Protein AF-A0A660T7J9-F1 (afdb_monomer)

Nearest PDB structures (foldseek):
  2oqb-assembly1_B  TM=7.072E-01  e=2.850E-03  Rattus norvegicus
  5c79-assembly2_B  TM=5.792E-01  e=8.030E-04  Mus musculus
  5c6r-assembly1_A  TM=5.505E-01  e=1.602E-03  Mus musculus
  1egx-assembly1_A  TM=5.795E-01  e=8.511E-03  Homo sapiens
  4h6y-assembly1_A  TM=5.553E-01  e=7.590E-02  Homo sapiens

Mean predicted aligned error: 4.48 Å

Secondary structure (DSSP, 8-state):
--SSTTGGGT--B-TTT--BT-EEEETTEEEETTT--EEEE-TTS-EE-SSS--S-SSHHHHHHHHHHHHHHHHHT---SS--SEEEEEEEEEEEETTSPPEEEEEEEEEEEEETTEEEEEEEETT--EEEEEEGGG-EEEEEETTTEEEEEETTEEEEEEESSTT--HHHHHHHHHHHHHHHHHHTT-

Foldseek 3Di:
DQVCALLCLQQAADPVPRDGNQWHGDRQWIAGNPPGRIWGQDPVQFTDDPPDDCPGGHSVVSSVVNLVSLLVLLVPDDQPVDFSDKDAQKWKWKDADPDDTDTQAHTMWTWHDDPHWIWIFDAHNVRHTRDIDGLLQWAPWDDDPSFKTWIDHPRMIMIMGHPDSRDHSVSVSSNSVSVNVVVVVVVVD

Sequence (189 aa):
KKSAEYLEQVLYVCPSCKTIGTMFSKGNAFSCRKCGYELEYNSLRKFISTKNDVVYNNIRDWNKWQQTYLSEYMENSKDDGKEILHDKNLNFYTGYKSKRLKYLTGGSLSLILNGTEYYLQIKDTKDNEIKSFNIINISGLNIQNKERLEFYHDGVLYTMKGKLKKFSAYKWLNALEYLVKDKKAKFQL

Solvent-accessible surface area (backbone atoms only — not comparable to full-atom values): 10371 Å² total; per-residue (Å²): 133,60,70,19,57,53,45,22,28,73,46,34,55,32,88,87,77,64,46,70,73,37,34,42,46,57,50,34,34,41,30,26,80,82,80,64,52,52,32,36,34,46,96,86,64,30,43,44,53,95,85,42,86,68,89,51,46,36,69,67,62,42,45,53,49,45,51,56,51,46,53,55,51,58,72,70,57,65,64,74,87,52,69,79,42,76,49,69,56,31,42,34,29,36,28,54,76,94,48,76,72,38,83,69,49,44,17,33,43,34,33,36,46,58,84,92,45,49,34,44,34,35,26,34,79,84,67,47,82,76,47,75,38,57,48,80,62,51,40,80,70,47,71,50,93,75,38,27,32,34,33,28,46,94,74,30,40,40,37,35,30,42,78,49,92,58,41,35,29,50,59,54,50,55,53,50,50,50,54,41,51,55,51,56,57,63,77,76,112

Structure (mmCIF, N/CA/C/O backbone):
data_AF-A0A660T7J9-F1
#
_entry.id   AF-A0A660T7J9-F1
#
loop_
_atom_site.group_PDB
_atom_site.id
_atom_site.type_symbol
_atom_site.label_atom_id
_atom_site.label_alt_id
_atom_site.label_comp_id
_atom_site.label_asym_id
_atom_site.label_entity_id
_atom_site.label_seq_id
_atom_site.pdbx_PDB_ins_code
_atom_site.Cartn_x
_atom_site.Cartn_y
_atom_site.Cartn_z
_atom_site.occupancy
_atom_site.B_iso_or_equiv
_atom_site.auth_seq_id
_atom_site.auth_comp_id
_atom_site.auth_asym_id
_atom_site.auth_atom_id
_atom_site.pdbx_PDB_model_num
ATOM 1 N N . LYS A 1 1 ? -1.595 5.751 -25.422 1.00 57.03 1 LYS A N 1
ATOM 2 C CA . LYS A 1 1 ? -2.163 5.108 -24.205 1.00 57.03 1 LYS A CA 1
ATOM 3 C C . LYS A 1 1 ? -1.045 5.050 -23.167 1.00 57.03 1 LYS A C 1
ATOM 5 O O . LYS A 1 1 ? 0.017 4.584 -23.538 1.00 57.03 1 LYS A O 1
ATOM 10 N N . LYS A 1 2 ? -1.230 5.583 -21.950 1.00 73.12 2 LYS A N 1
ATOM 11 C CA . LYS A 1 2 ? -0.210 5.539 -20.882 1.00 73.12 2 LYS A CA 1
ATOM 12 C C . LYS A 1 2 ? -0.380 4.234 -20.107 1.00 73.12 2 LYS A C 1
ATOM 14 O O . LYS A 1 2 ? -1.269 4.140 -19.269 1.00 73.12 2 LYS A O 1
ATOM 19 N N . SER A 1 3 ? 0.350 3.197 -20.499 1.00 80.88 3 SER A N 1
ATOM 20 C CA . SER A 1 3 ? 0.100 1.817 -20.058 1.00 80.88 3 SER A CA 1
ATOM 21 C C . SER A 1 3 ? 0.528 1.560 -18.614 1.00 80.88 3 SER A C 1
ATOM 23 O O . SER A 1 3 ? -0.040 0.668 -17.989 1.00 80.88 3 SER A O 1
ATOM 25 N N . ALA A 1 4 ? 1.495 2.321 -18.089 1.00 85.62 4 ALA A N 1
ATOM 26 C CA . ALA A 1 4 ? 2.026 2.121 -16.741 1.00 85.62 4 ALA A CA 1
ATOM 27 C C . ALA A 1 4 ? 1.268 2.885 -15.649 1.00 85.62 4 ALA A C 1
ATOM 29 O O . ALA A 1 4 ? 1.473 2.606 -14.470 1.00 85.62 4 ALA A O 1
ATOM 30 N N . GLU A 1 5 ? 0.439 3.872 -16.005 1.00 89.69 5 GLU A N 1
ATOM 31 C CA . GLU A 1 5 ? -0.226 4.724 -15.013 1.00 89.69 5 GLU A CA 1
ATOM 32 C C . GLU A 1 5 ? -1.028 3.890 -14.010 1.00 89.69 5 GLU A C 1
ATOM 34 O O . GLU A 1 5 ? -1.811 3.014 -14.382 1.00 89.69 5 GLU A O 1
ATOM 39 N N . TYR A 1 6 ? -0.831 4.213 -12.732 1.00 92.25 6 TYR A N 1
ATOM 40 C CA . TYR A 1 6 ? -1.455 3.569 -11.576 1.00 92.25 6 TYR A CA 1
ATOM 41 C C . TYR A 1 6 ? -0.997 2.136 -11.284 1.00 92.25 6 TYR A C 1
ATOM 43 O O . TYR A 1 6 ? -1.582 1.495 -10.410 1.00 92.25 6 TYR A O 1
ATOM 51 N N . LEU A 1 7 ? 0.060 1.631 -11.933 1.00 94.56 7 LEU A N 1
ATOM 52 C CA . LEU A 1 7 ? 0.617 0.319 -11.590 1.00 94.56 7 LEU A CA 1
ATOM 53 C C . LEU A 1 7 ? 1.033 0.221 -10.122 1.00 94.56 7 LEU A C 1
ATOM 55 O O . LEU A 1 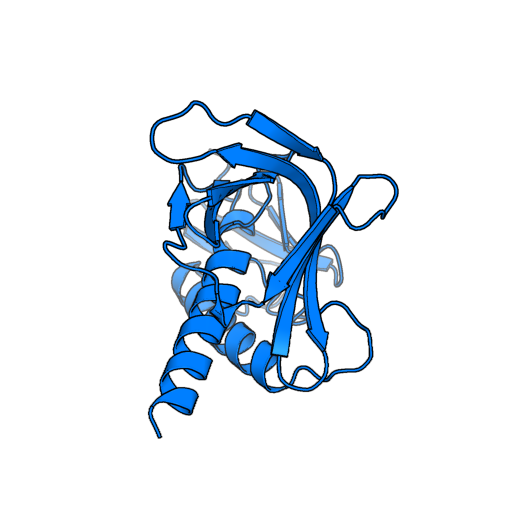7 ? 0.897 -0.852 -9.550 1.00 94.56 7 LEU A O 1
ATOM 59 N N . GLU A 1 8 ? 1.436 1.321 -9.483 1.00 95.06 8 GLU A N 1
ATOM 60 C CA . GLU A 1 8 ? 1.752 1.363 -8.052 1.00 95.06 8 GLU A CA 1
ATOM 61 C C . GLU A 1 8 ? 0.557 1.048 -7.139 1.00 95.06 8 GLU A C 1
ATOM 63 O O . GLU A 1 8 ? 0.757 0.659 -5.992 1.00 95.06 8 GLU A O 1
ATOM 68 N N . GLN A 1 9 ? -0.686 1.154 -7.632 1.00 94.12 9 GLN A N 1
ATOM 69 C CA . GLN A 1 9 ? -1.857 0.697 -6.878 1.00 94.12 9 GLN A CA 1
ATOM 70 C C . GLN A 1 9 ? -1.840 -0.823 -6.687 1.00 94.12 9 GLN A C 1
ATOM 72 O O . GLN A 1 9 ? -2.355 -1.305 -5.680 1.00 94.12 9 GLN A O 1
ATOM 77 N N . VAL A 1 10 ? -1.236 -1.563 -7.623 1.00 95.06 10 VAL A N 1
ATOM 78 C CA . VAL A 1 10 ? -1.166 -3.030 -7.621 1.00 95.06 10 VAL A CA 1
ATOM 79 C C . VAL A 1 10 ? 0.225 -3.520 -7.230 1.00 95.06 10 VAL A C 1
ATOM 81 O O . VAL A 1 10 ? 0.331 -4.417 -6.408 1.00 95.06 10 VAL A O 1
ATOM 84 N N . LEU A 1 11 ? 1.283 -2.941 -7.794 1.00 97.62 11 LEU A N 1
ATOM 85 C CA . LEU A 1 11 ? 2.680 -3.321 -7.604 1.00 97.62 11 LEU A CA 1
ATOM 86 C C . LEU A 1 11 ? 3.371 -2.313 -6.686 1.00 97.62 11 LEU A C 1
ATOM 88 O O . LEU A 1 11 ? 3.772 -1.232 -7.110 1.00 97.62 11 LEU A O 1
ATOM 92 N N . TYR A 1 12 ? 3.497 -2.654 -5.412 1.00 97.25 12 TYR A N 1
ATOM 93 C CA . TYR A 1 12 ? 3.932 -1.718 -4.376 1.00 97.25 12 TYR A CA 1
ATOM 94 C C . TYR A 1 12 ? 5.310 -2.050 -3.800 1.00 97.25 12 TYR A C 1
ATOM 96 O O . TYR A 1 12 ? 5.842 -1.241 -3.046 1.00 97.25 12 TYR A O 1
ATOM 104 N N . VAL A 1 13 ? 5.917 -3.188 -4.148 1.00 98.38 13 VAL A N 1
ATOM 105 C CA . VAL A 1 13 ? 7.271 -3.555 -3.696 1.00 98.38 13 VAL A CA 1
ATOM 106 C C . VAL A 1 13 ? 8.262 -3.466 -4.851 1.00 98.38 13 VAL A C 1
ATOM 108 O O . VAL A 1 13 ? 8.021 -4.023 -5.922 1.00 98.38 13 VAL A O 1
ATOM 111 N N . CYS A 1 14 ? 9.397 -2.797 -4.634 1.00 98.31 14 CYS A N 1
ATOM 112 C CA . CYS A 1 14 ? 10.497 -2.799 -5.597 1.00 98.31 14 CYS A CA 1
ATOM 113 C C . CYS A 1 14 ? 11.216 -4.164 -5.608 1.00 98.31 14 CYS A C 1
ATOM 115 O O . CYS A 1 14 ? 11.713 -4.571 -4.564 1.00 98.31 14 CYS A O 1
ATOM 117 N N . PRO A 1 15 ? 11.363 -4.854 -6.750 1.00 98.12 15 PRO A N 1
ATOM 118 C CA . PRO A 1 15 ? 12.002 -6.165 -6.818 1.00 98.12 15 PRO A CA 1
ATOM 119 C C . PRO A 1 15 ? 13.528 -6.087 -6.735 1.00 98.12 15 PRO A C 1
ATOM 121 O O . PRO A 1 15 ? 14.167 -7.051 -6.334 1.00 98.12 15 PRO A O 1
ATOM 124 N N . SER A 1 16 ? 14.112 -4.931 -7.064 1.00 97.69 16 SER A N 1
ATOM 125 C CA . SER A 1 16 ? 15.557 -4.701 -6.973 1.00 97.69 16 SER A CA 1
ATOM 126 C C . SER A 1 16 ? 16.005 -4.443 -5.528 1.00 97.69 16 SER A C 1
ATOM 128 O O . SER A 1 16 ? 16.911 -5.108 -5.038 1.00 97.69 16 SER A O 1
ATOM 130 N N . CYS A 1 17 ? 15.352 -3.520 -4.809 1.00 97.81 17 CYS A N 1
ATOM 131 C CA . CYS A 1 17 ? 15.776 -3.123 -3.456 1.00 97.81 17 CYS A CA 1
ATOM 132 C C . CYS A 1 17 ? 14.843 -3.580 -2.327 1.00 97.81 17 CYS A C 1
ATOM 134 O O . CYS A 1 17 ? 15.066 -3.224 -1.172 1.00 97.81 17 CYS A O 1
ATOM 136 N N . LYS A 1 18 ? 13.766 -4.304 -2.653 1.00 97.88 18 LYS A N 1
ATOM 137 C CA . LYS A 1 18 ? 12.753 -4.835 -1.723 1.00 97.88 18 LYS A CA 1
ATOM 138 C C . LYS A 1 18 ? 11.999 -3.792 -0.883 1.00 97.88 18 LYS A C 1
ATOM 140 O O . LYS A 1 18 ? 11.168 -4.142 -0.056 1.00 97.88 18 LYS A O 1
ATOM 145 N N . THR A 1 19 ? 12.220 -2.496 -1.110 1.00 97.56 19 THR A N 1
ATOM 146 C CA . THR A 1 19 ? 11.509 -1.442 -0.374 1.00 97.56 19 THR A CA 1
ATOM 147 C C . THR A 1 19 ? 10.038 -1.381 -0.790 1.00 97.56 19 THR A C 1
ATOM 149 O O . THR A 1 19 ? 9.713 -1.355 -1.981 1.00 97.56 19 THR A O 1
ATOM 152 N N . ILE A 1 20 ? 9.158 -1.332 0.207 1.00 97.69 20 ILE A N 1
ATOM 153 C CA . ILE A 1 20 ? 7.703 -1.267 0.059 1.00 97.69 20 ILE A CA 1
ATOM 154 C C . ILE A 1 20 ? 7.260 0.200 -0.093 1.00 97.69 20 ILE A C 1
ATOM 156 O O . ILE A 1 20 ? 7.775 1.093 0.573 1.00 97.69 20 ILE A O 1
ATOM 160 N N . GLY A 1 21 ? 6.291 0.468 -0.968 1.00 96.00 21 GLY A N 1
ATOM 161 C CA . GLY A 1 21 ? 5.658 1.781 -1.153 1.00 96.00 21 GLY A CA 1
ATOM 162 C C . GLY A 1 21 ? 6.461 2.792 -1.985 1.00 96.00 21 GLY A C 1
ATOM 163 O O . GLY A 1 21 ? 6.080 3.959 -2.098 1.00 96.00 21 GLY A O 1
ATOM 164 N N . THR A 1 22 ? 7.574 2.382 -2.593 1.00 96.56 22 THR A N 1
ATOM 165 C CA . THR A 1 22 ? 8.480 3.294 -3.319 1.00 96.56 22 THR A CA 1
ATOM 166 C C . THR A 1 22 ? 8.271 3.307 -4.827 1.00 96.56 22 THR A C 1
ATOM 168 O O . THR A 1 22 ? 8.781 4.212 -5.496 1.00 96.56 22 THR A O 1
ATOM 171 N N . MET A 1 23 ? 7.516 2.340 -5.351 1.00 97.19 23 MET A N 1
ATOM 172 C CA . MET A 1 23 ? 7.193 2.245 -6.769 1.00 97.19 23 MET A CA 1
ATOM 173 C C . MET A 1 23 ? 6.260 3.375 -7.212 1.00 97.19 23 MET A C 1
ATOM 175 O O . MET A 1 23 ? 5.398 3.836 -6.458 1.00 97.19 23 MET A O 1
ATOM 179 N N . PHE A 1 24 ? 6.443 3.847 -8.441 1.00 96.31 24 PHE A N 1
ATOM 180 C CA . PHE A 1 24 ? 5.615 4.887 -9.040 1.00 96.31 24 PHE A CA 1
ATOM 181 C C . PHE A 1 24 ? 5.637 4.818 -10.558 1.00 96.31 24 PHE A C 1
ATOM 183 O O . PHE A 1 24 ? 6.647 4.462 -11.160 1.00 96.31 24 PHE A O 1
ATOM 190 N N . SER A 1 25 ? 4.531 5.214 -11.177 1.00 95.38 25 SER A N 1
ATOM 191 C CA . SER A 1 25 ? 4.419 5.295 -12.631 1.00 95.38 25 SER A CA 1
ATOM 192 C C . SER A 1 25 ? 4.444 6.734 -13.145 1.00 95.38 25 SER A C 1
ATOM 194 O O . SER A 1 25 ? 4.037 7.670 -12.450 1.00 95.38 25 SER A O 1
ATOM 196 N N . LYS A 1 26 ? 4.899 6.932 -14.383 1.00 94.12 26 LYS A N 1
ATOM 197 C CA . LYS A 1 26 ? 4.699 8.177 -15.140 1.00 94.12 26 LYS A CA 1
ATOM 198 C C . LYS A 1 26 ? 4.706 7.860 -16.633 1.00 94.12 26 LYS A C 1
ATOM 200 O O . LYS A 1 26 ? 5.740 7.511 -17.195 1.00 94.12 26 LYS A O 1
ATOM 205 N N . GLY A 1 27 ? 3.557 7.991 -17.296 1.00 93.31 27 GLY A N 1
ATOM 206 C CA . GLY A 1 27 ? 3.424 7.596 -18.701 1.00 93.31 27 GLY A CA 1
ATOM 207 C C . GLY A 1 27 ? 3.559 6.081 -18.879 1.00 93.31 27 GLY A C 1
ATOM 208 O O . GLY A 1 27 ? 2.669 5.337 -18.470 1.00 93.31 27 GLY A O 1
ATOM 209 N N . ASN A 1 28 ? 4.657 5.642 -19.498 1.00 94.56 28 ASN A N 1
ATOM 210 C CA . ASN A 1 28 ? 5.003 4.222 -19.643 1.00 94.56 28 ASN A CA 1
ATOM 211 C C . ASN A 1 28 ? 6.116 3.785 -18.679 1.00 94.56 28 ASN A C 1
ATOM 213 O O . ASN A 1 28 ? 6.379 2.592 -18.574 1.00 94.56 28 ASN A O 1
ATOM 217 N N . ALA A 1 29 ? 6.754 4.722 -17.973 1.00 95.62 29 ALA A N 1
ATOM 218 C CA . ALA A 1 29 ? 7.793 4.402 -17.007 1.00 95.62 29 ALA A CA 1
ATOM 219 C C . ALA A 1 29 ? 7.176 3.886 -15.703 1.00 95.62 29 ALA A C 1
ATOM 221 O O . ALA A 1 29 ? 6.153 4.408 -15.240 1.00 95.62 29 ALA A O 1
ATOM 222 N N . PHE A 1 30 ? 7.826 2.893 -15.105 1.00 97.31 30 PHE A N 1
ATOM 223 C CA . PHE A 1 30 ? 7.531 2.372 -13.781 1.00 97.31 30 PHE A CA 1
ATOM 224 C C . PHE A 1 30 ? 8.833 2.209 -12.999 1.00 97.31 30 PHE A C 1
ATOM 226 O O . PHE A 1 30 ? 9.697 1.412 -13.372 1.00 97.31 30 PHE A O 1
ATOM 233 N N . SER A 1 31 ? 8.980 2.991 -11.932 1.00 97.31 31 SER A N 1
ATOM 234 C CA . SER A 1 31 ? 10.279 3.219 -11.303 1.00 97.31 31 SER A CA 1
ATOM 235 C C . SER A 1 31 ? 10.206 3.208 -9.779 1.00 97.31 31 SER A C 1
ATOM 237 O O . SER A 1 31 ? 9.145 3.402 -9.189 1.00 97.31 31 SER A O 1
ATOM 239 N N . CYS A 1 32 ? 11.346 3.003 -9.122 1.00 97.94 32 CYS A N 1
ATOM 240 C CA . CYS A 1 32 ? 11.499 3.039 -7.672 1.00 97.94 32 CYS A CA 1
ATOM 241 C C . CYS A 1 32 ? 12.146 4.356 -7.226 1.00 97.94 32 CYS A C 1
ATOM 243 O O . CYS A 1 32 ? 13.281 4.652 -7.597 1.00 97.94 32 CYS A O 1
ATOM 245 N N . ARG A 1 33 ? 11.479 5.113 -6.342 1.00 96.88 33 ARG A N 1
ATOM 246 C CA . ARG A 1 33 ? 12.031 6.358 -5.762 1.00 96.88 33 ARG A CA 1
ATOM 247 C C . ARG A 1 33 ? 13.251 6.146 -4.859 1.00 96.88 33 ARG A C 1
ATOM 249 O O . ARG A 1 33 ? 13.931 7.112 -4.544 1.00 96.88 33 ARG A O 1
ATOM 256 N N . LYS A 1 34 ? 13.493 4.916 -4.391 1.00 97.75 34 LYS A N 1
ATOM 257 C CA . LYS A 1 34 ? 14.536 4.618 -3.397 1.00 97.75 34 LYS A CA 1
ATOM 258 C C . LYS A 1 34 ? 15.870 4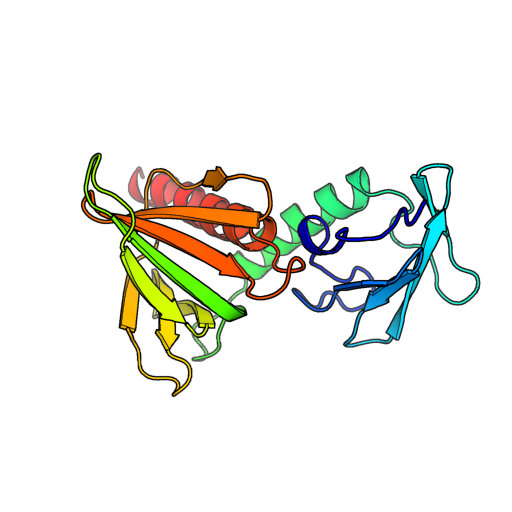.217 -4.018 1.00 97.75 34 LYS A C 1
ATOM 260 O O . LYS A 1 34 ? 16.898 4.676 -3.539 1.00 97.75 34 LYS A O 1
ATOM 265 N N . CYS A 1 35 ? 15.853 3.355 -5.033 1.00 97.19 35 CYS A N 1
ATOM 266 C CA . CYS A 1 35 ? 17.072 2.794 -5.629 1.00 97.19 35 CYS A CA 1
ATOM 267 C C . CYS A 1 35 ? 17.259 3.146 -7.109 1.00 97.19 35 CYS A C 1
ATOM 269 O O . CYS A 1 35 ? 18.245 2.728 -7.700 1.00 97.19 35 CYS A O 1
ATOM 271 N N . GLY A 1 36 ? 16.313 3.861 -7.728 1.00 96.25 36 GLY A N 1
ATOM 272 C CA . GLY A 1 36 ? 16.405 4.240 -9.140 1.00 96.25 36 GLY A CA 1
ATOM 273 C C . GLY A 1 36 ? 16.076 3.125 -10.139 1.00 96.25 36 GLY A C 1
ATOM 274 O O . GLY A 1 36 ? 16.178 3.364 -11.337 1.00 96.25 36 GLY A O 1
ATOM 275 N N . TYR A 1 37 ? 15.642 1.941 -9.680 1.00 97.69 37 TYR A N 1
ATOM 276 C CA . TYR A 1 37 ? 15.158 0.874 -10.566 1.00 97.69 37 TYR A CA 1
ATOM 277 C C . TYR A 1 37 ? 14.081 1.421 -11.506 1.00 97.69 37 TYR A C 1
ATOM 279 O O . TYR A 1 37 ? 13.127 2.038 -11.035 1.00 97.69 37 TYR A O 1
ATOM 287 N N . GLU A 1 38 ? 14.240 1.222 -12.811 1.00 97.00 38 GLU A N 1
ATOM 288 C CA . GLU A 1 38 ? 13.412 1.833 -13.852 1.00 97.00 38 GLU A CA 1
ATOM 289 C C . GLU A 1 38 ? 13.147 0.834 -14.982 1.00 97.00 38 GLU A C 1
ATOM 291 O O . GLU A 1 38 ? 14.071 0.244 -15.559 1.00 97.00 38 GLU A O 1
ATOM 296 N N . LEU A 1 39 ? 11.862 0.685 -15.297 1.00 97.19 39 LEU A N 1
ATOM 297 C CA . LEU A 1 39 ? 11.328 -0.157 -16.358 1.00 97.19 39 LEU A CA 1
ATOM 298 C C . LEU A 1 39 ? 10.369 0.659 -17.231 1.00 97.19 39 LEU A C 1
ATOM 300 O O . LEU A 1 39 ? 9.720 1.592 -16.758 1.00 97.19 39 LEU A O 1
ATOM 304 N N . GLU A 1 40 ? 10.210 0.252 -18.484 1.00 96.69 40 GLU A N 1
ATOM 305 C CA . GLU A 1 40 ? 9.107 0.672 -19.342 1.00 96.69 40 GLU A CA 1
ATOM 306 C C . GLU A 1 40 ? 8.065 -0.450 -19.427 1.00 96.69 40 GLU A C 1
ATOM 308 O O . GLU A 1 40 ? 8.405 -1.620 -19.604 1.00 96.69 40 GLU A O 1
ATOM 313 N N . TYR A 1 41 ? 6.783 -0.104 -19.317 1.00 96.38 41 TYR A N 1
ATOM 314 C CA . TYR A 1 41 ? 5.678 -1.029 -19.535 1.00 96.38 41 TYR A CA 1
ATOM 315 C C . TYR A 1 41 ? 5.106 -0.854 -20.943 1.00 96.38 41 TYR A C 1
ATOM 317 O O . TYR A 1 41 ? 4.351 0.082 -21.214 1.00 96.38 41 TYR A O 1
ATOM 325 N N . ASN A 1 42 ? 5.475 -1.752 -21.851 1.00 92.69 42 ASN A N 1
ATOM 326 C CA . ASN A 1 42 ? 5.189 -1.605 -23.275 1.00 92.69 42 ASN A CA 1
ATOM 327 C C . ASN A 1 42 ? 3.742 -1.993 -23.658 1.00 92.69 42 ASN A C 1
ATOM 329 O O . ASN A 1 42 ? 2.942 -2.477 -22.851 1.00 92.69 42 ASN A O 1
ATOM 333 N N . SER A 1 43 ? 3.393 -1.801 -24.934 1.00 91.00 43 SER A N 1
ATOM 334 C CA . SER A 1 43 ? 2.068 -2.128 -25.488 1.00 91.00 43 SER A CA 1
ATOM 335 C C . SER A 1 43 ? 1.717 -3.621 -25.423 1.00 91.00 43 SER A C 1
ATOM 337 O O . SER A 1 43 ? 0.536 -3.962 -25.331 1.00 91.00 43 SER A O 1
ATOM 339 N N . LEU A 1 44 ? 2.725 -4.500 -25.395 1.00 92.44 44 LEU A N 1
ATOM 340 C CA . LEU A 1 44 ? 2.586 -5.952 -25.245 1.00 92.44 44 LEU A CA 1
ATOM 341 C C . LEU A 1 44 ? 2.377 -6.388 -23.786 1.00 92.44 44 LEU A C 1
ATOM 343 O O . LEU A 1 44 ? 2.396 -7.582 -23.490 1.00 92.44 44 LEU A O 1
ATOM 347 N N . ARG A 1 45 ? 2.151 -5.437 -22.867 1.00 91.94 45 ARG A N 1
ATOM 348 C CA . ARG A 1 45 ? 1.939 -5.685 -21.433 1.00 91.94 45 ARG A CA 1
ATOM 349 C C . ARG A 1 45 ? 3.138 -6.350 -20.755 1.00 91.94 45 ARG A C 1
ATOM 351 O O . ARG A 1 45 ? 2.960 -7.126 -19.809 1.00 91.94 45 ARG A O 1
ATOM 358 N N . LYS A 1 46 ? 4.347 -6.027 -21.218 1.00 95.81 46 LYS A N 1
ATOM 359 C CA . LYS A 1 46 ? 5.608 -6.500 -20.649 1.00 95.81 46 LYS A CA 1
ATOM 360 C C . LYS A 1 46 ? 6.422 -5.349 -20.076 1.00 95.81 46 LYS A C 1
ATOM 362 O O . LYS A 1 46 ? 6.422 -4.249 -20.625 1.00 95.81 46 LYS A O 1
ATOM 367 N N . PHE A 1 47 ? 7.121 -5.629 -18.982 1.00 97.19 47 PHE A N 1
ATOM 368 C CA . PHE A 1 47 ? 8.190 -4.768 -18.505 1.00 97.19 47 PHE A CA 1
ATOM 369 C C . PHE A 1 47 ? 9.456 -5.039 -19.308 1.00 97.19 47 PHE A C 1
ATOM 371 O O . PHE A 1 47 ? 9.854 -6.192 -19.474 1.00 97.19 47 PHE A O 1
ATOM 378 N N . ILE A 1 48 ? 10.065 -3.968 -19.795 1.00 96.38 48 ILE A N 1
ATOM 379 C CA . ILE A 1 48 ? 11.332 -3.972 -20.518 1.00 96.38 48 ILE A CA 1
ATOM 380 C C . ILE A 1 48 ? 12.240 -2.900 -19.921 1.00 96.38 48 ILE A C 1
ATOM 382 O O . ILE A 1 48 ? 11.765 -1.940 -19.316 1.00 96.38 48 ILE A O 1
ATOM 386 N N . SER A 1 49 ? 13.548 -3.050 -20.076 1.00 95.25 49 SER A N 1
ATOM 387 C CA . SER A 1 49 ? 14.505 -2.015 -19.699 1.00 95.25 49 SER A CA 1
ATOM 388 C C . SER A 1 49 ? 15.795 -2.196 -20.477 1.00 95.25 49 SER A C 1
ATOM 390 O O . SER A 1 49 ? 16.180 -3.317 -20.796 1.00 95.25 49 SER A O 1
ATOM 392 N N . THR A 1 50 ? 16.446 -1.079 -20.784 1.00 89.88 50 THR A N 1
ATOM 393 C CA . THR A 1 50 ? 17.808 -1.035 -21.335 1.00 89.88 50 THR A CA 1
ATOM 394 C C . THR A 1 50 ? 18.841 -0.645 -20.278 1.00 89.88 50 THR A C 1
ATOM 396 O O . THR A 1 50 ? 20.033 -0.662 -20.560 1.00 89.88 50 THR A O 1
ATOM 399 N N . LYS A 1 51 ? 18.391 -0.270 -19.070 1.00 90.38 51 LYS A N 1
ATOM 400 C CA . LYS A 1 51 ? 19.242 0.225 -17.975 1.00 90.38 51 LYS A CA 1
ATOM 401 C C . LYS A 1 51 ? 19.351 -0.743 -16.801 1.00 90.38 51 LYS A C 1
ATOM 403 O O . LYS A 1 51 ? 20.300 -0.650 -16.035 1.00 90.38 51 LYS A O 1
ATOM 408 N N . ASN A 1 52 ? 18.353 -1.603 -16.614 1.00 92.44 52 ASN A N 1
ATOM 409 C CA . ASN A 1 52 ? 18.253 -2.503 -15.472 1.00 92.44 52 ASN A CA 1
ATOM 410 C C . ASN A 1 52 ? 17.884 -3.912 -15.934 1.00 92.44 52 ASN A C 1
ATOM 412 O O . ASN A 1 52 ? 17.117 -4.067 -16.885 1.00 92.44 52 ASN A O 1
ATOM 416 N N . ASP A 1 53 ? 18.312 -4.921 -15.180 1.00 94.44 53 ASP A N 1
ATOM 417 C CA . ASP A 1 53 ? 17.797 -6.275 -15.353 1.00 94.44 53 ASP A CA 1
ATOM 418 C C . ASP A 1 53 ? 16.306 -6.339 -14.992 1.00 94.44 53 ASP A C 1
ATOM 420 O O . ASP A 1 53 ? 15.838 -5.833 -13.961 1.00 94.44 53 ASP A O 1
ATOM 424 N N . VAL A 1 54 ? 15.524 -6.973 -15.862 1.00 96.81 54 VAL A N 1
ATOM 425 C CA . VAL A 1 54 ? 14.084 -7.137 -15.660 1.00 96.81 54 VAL A CA 1
ATOM 426 C C . VAL A 1 54 ? 13.847 -8.336 -14.742 1.00 96.81 54 VAL A C 1
ATOM 428 O O . VAL A 1 54 ? 13.811 -9.472 -15.203 1.00 96.81 54 VAL A O 1
ATOM 431 N N . VAL A 1 55 ? 13.645 -8.084 -13.442 1.00 97.38 55 VAL A N 1
ATOM 432 C CA . VAL A 1 55 ? 13.400 -9.148 -12.447 1.00 97.38 55 VAL A CA 1
ATOM 433 C C . VAL A 1 55 ? 12.074 -9.865 -12.726 1.00 97.38 55 VAL A C 1
ATOM 435 O O . VAL A 1 55 ? 12.002 -11.089 -12.700 1.00 97.38 55 VAL A O 1
ATOM 438 N N . TYR A 1 56 ? 11.027 -9.098 -13.048 1.00 97.62 56 TYR A N 1
ATOM 439 C CA . TYR A 1 56 ? 9.723 -9.618 -13.460 1.00 97.62 56 TYR A CA 1
ATOM 440 C C . TYR A 1 56 ? 9.255 -8.901 -14.718 1.00 97.62 56 TYR A C 1
ATOM 442 O O . TYR A 1 56 ? 9.084 -7.684 -14.724 1.00 97.62 56 TYR A O 1
ATOM 450 N N . ASN A 1 57 ? 8.989 -9.656 -15.784 1.00 95.62 57 ASN A N 1
ATOM 451 C CA . ASN A 1 57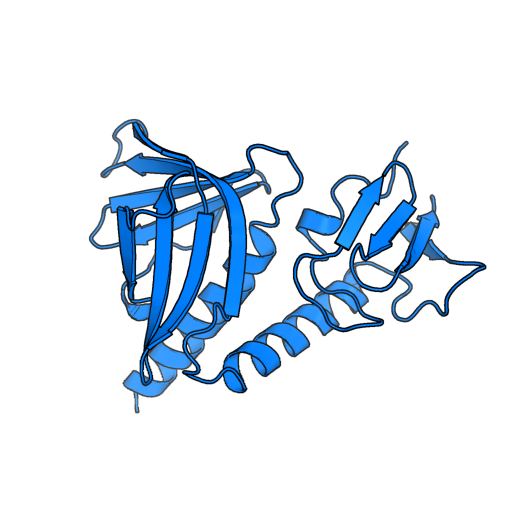 ? 8.585 -9.068 -17.062 1.00 95.62 57 ASN A CA 1
ATOM 452 C C . ASN A 1 57 ? 7.074 -8.816 -17.185 1.00 95.62 57 ASN A C 1
ATOM 454 O O . ASN A 1 57 ? 6.622 -8.336 -18.220 1.00 95.62 57 ASN A O 1
ATOM 458 N N . ASN A 1 58 ? 6.267 -9.152 -16.176 1.00 96.38 58 ASN A N 1
ATOM 459 C CA . ASN A 1 58 ? 4.822 -8.947 -16.203 1.00 96.38 58 ASN A CA 1
ATOM 460 C C . ASN A 1 58 ? 4.241 -8.722 -14.797 1.00 96.38 58 ASN A C 1
ATOM 462 O O . ASN A 1 58 ? 4.846 -9.074 -13.788 1.00 96.38 58 ASN A O 1
ATOM 466 N N . ILE A 1 59 ? 3.037 -8.141 -14.749 1.00 97.12 59 ILE A N 1
ATOM 467 C CA . ILE A 1 59 ? 2.349 -7.769 -13.502 1.00 97.12 59 ILE A CA 1
ATOM 468 C C . ILE A 1 59 ? 2.004 -8.996 -12.650 1.00 97.12 59 ILE A C 1
ATOM 470 O O . ILE A 1 59 ? 2.058 -8.910 -11.429 1.00 97.12 59 ILE A O 1
ATOM 474 N N . ARG A 1 60 ? 1.632 -10.128 -13.267 1.00 97.12 60 ARG A N 1
ATOM 475 C CA . ARG A 1 60 ? 1.174 -11.324 -12.542 1.00 97.12 60 ARG A CA 1
ATOM 476 C C . ARG A 1 60 ? 2.287 -11.884 -11.666 1.00 97.12 60 ARG A C 1
ATOM 478 O O . ARG A 1 60 ? 2.059 -12.089 -10.478 1.00 97.12 60 ARG A O 1
ATOM 485 N N . ASP A 1 61 ? 3.461 -12.104 -12.245 1.00 98.25 61 ASP A N 1
ATOM 486 C CA . ASP A 1 61 ? 4.574 -12.743 -11.539 1.00 98.25 61 ASP A CA 1
ATOM 487 C C . ASP A 1 61 ? 5.138 -11.823 -10.458 1.00 98.25 61 ASP A C 1
ATOM 489 O O . ASP A 1 61 ? 5.348 -12.260 -9.327 1.00 98.25 61 ASP A O 1
ATOM 493 N N . TRP A 1 62 ? 5.258 -10.526 -10.762 1.00 98.50 62 TRP A N 1
ATOM 494 C CA . TRP A 1 62 ? 5.635 -9.523 -9.768 1.00 98.50 62 TRP A CA 1
ATOM 495 C C . TRP A 1 62 ? 4.621 -9.478 -8.620 1.00 98.50 62 TRP A C 1
ATOM 497 O O . TRP A 1 62 ? 5.005 -9.523 -7.452 1.00 98.50 62 TRP A O 1
ATOM 507 N N . ASN A 1 63 ? 3.318 -9.455 -8.927 1.00 98.44 63 ASN A N 1
ATOM 508 C CA . ASN A 1 63 ? 2.282 -9.428 -7.900 1.00 98.44 63 ASN A CA 1
ATOM 509 C C . ASN A 1 63 ? 2.280 -10.698 -7.032 1.00 98.44 63 ASN A C 1
ATOM 511 O O . ASN A 1 63 ? 2.028 -10.631 -5.830 1.00 98.44 63 ASN A O 1
ATOM 515 N N . LYS A 1 64 ? 2.544 -11.864 -7.629 1.00 98.25 64 LYS A N 1
ATOM 516 C CA . LYS A 1 64 ? 2.655 -13.122 -6.887 1.00 98.25 64 LYS A CA 1
ATOM 517 C C . LYS A 1 64 ? 3.839 -13.070 -5.922 1.00 98.25 64 LYS A C 1
ATOM 519 O O . LYS A 1 64 ? 3.662 -13.329 -4.738 1.00 98.25 64 LYS A O 1
ATOM 524 N N . TRP A 1 65 ? 5.013 -12.675 -6.411 1.00 98.50 65 TRP A N 1
ATOM 525 C CA . TRP A 1 65 ? 6.213 -12.560 -5.584 1.00 98.50 65 TRP A CA 1
ATOM 526 C C . TRP A 1 65 ? 6.045 -11.560 -4.437 1.00 98.50 65 TRP A C 1
ATOM 528 O O . TRP A 1 65 ? 6.355 -11.886 -3.295 1.00 98.50 65 TRP A O 1
ATOM 538 N N . GLN A 1 66 ? 5.528 -10.358 -4.709 1.00 98.38 66 GLN A N 1
ATOM 539 C CA . GLN A 1 66 ? 5.438 -9.327 -3.674 1.00 98.38 66 GLN A CA 1
ATOM 540 C C . GLN A 1 66 ? 4.467 -9.705 -2.545 1.00 98.38 66 GLN A C 1
ATOM 542 O O . GLN A 1 66 ? 4.610 -9.187 -1.445 1.00 98.38 66 GLN A O 1
ATOM 547 N N . GLN A 1 67 ? 3.466 -10.558 -2.810 1.00 97.69 67 GLN A N 1
ATOM 548 C CA . GLN A 1 67 ? 2.550 -11.049 -1.779 1.00 97.69 67 GLN A CA 1
ATOM 549 C C . GLN A 1 67 ? 3.274 -11.995 -0.821 1.00 97.69 67 GLN A C 1
ATOM 551 O O . GLN A 1 67 ? 3.182 -11.796 0.385 1.00 97.69 67 GLN A O 1
ATOM 556 N N . THR A 1 68 ? 4.050 -12.945 -1.351 1.00 97.12 68 THR A N 1
ATOM 557 C CA . THR A 1 68 ? 4.913 -13.823 -0.543 1.00 97.12 68 THR A CA 1
ATOM 558 C C . THR A 1 68 ? 5.960 -13.019 0.228 1.00 97.12 68 THR A C 1
ATOM 560 O O . THR A 1 68 ? 6.115 -13.189 1.432 1.00 97.12 68 THR A O 1
ATOM 563 N N . TYR A 1 69 ? 6.621 -12.069 -0.438 1.00 98.38 69 TYR A N 1
ATOM 564 C CA . TYR A 1 69 ? 7.578 -11.187 0.225 1.00 98.38 69 TYR A CA 1
ATOM 565 C C . TYR A 1 69 ? 6.923 -10.357 1.340 1.00 98.38 69 TYR A C 1
ATOM 567 O O . TYR A 1 69 ? 7.519 -10.162 2.394 1.00 98.38 69 TYR A O 1
ATOM 575 N N . LEU A 1 70 ? 5.696 -9.865 1.128 1.00 97.50 70 LEU A N 1
ATOM 576 C CA . LEU A 1 70 ? 4.982 -9.078 2.130 1.00 97.50 70 LEU A CA 1
ATOM 577 C C . LEU A 1 70 ? 4.655 -9.914 3.370 1.00 97.50 70 LEU A C 1
ATOM 579 O O . LEU A 1 70 ? 4.860 -9.413 4.469 1.00 97.50 70 LEU A O 1
ATOM 583 N N . SER A 1 71 ? 4.180 -11.156 3.222 1.00 94.62 71 SER A N 1
ATOM 584 C CA . SER A 1 71 ? 3.918 -12.029 4.376 1.00 94.62 71 SER A CA 1
ATOM 585 C C . SER A 1 71 ? 5.195 -12.327 5.159 1.00 94.62 71 SER A C 1
ATOM 587 O O . SER A 1 71 ? 5.221 -12.121 6.368 1.00 94.62 71 SER A O 1
ATOM 589 N N . GLU A 1 72 ? 6.284 -12.686 4.473 1.00 95.56 72 GLU A N 1
ATOM 590 C CA . GLU A 1 72 ? 7.589 -12.911 5.113 1.00 95.56 72 GLU A CA 1
ATOM 591 C C . GLU A 1 72 ? 8.089 -11.646 5.829 1.00 95.56 72 GLU A C 1
ATOM 593 O O . GLU A 1 72 ? 8.634 -11.710 6.930 1.00 95.56 72 GLU A O 1
ATOM 598 N N . TYR A 1 73 ? 7.891 -10.471 5.227 1.00 95.56 73 TYR A N 1
ATOM 599 C CA . TYR A 1 73 ? 8.246 -9.194 5.841 1.00 95.56 73 TYR A CA 1
ATOM 600 C C . TYR A 1 73 ? 7.442 -8.926 7.125 1.00 95.56 73 TYR A C 1
ATOM 602 O O . TYR A 1 73 ? 8.011 -8.464 8.115 1.00 95.56 73 TYR A O 1
ATOM 610 N N . MET A 1 74 ? 6.144 -9.251 7.139 1.00 93.25 74 MET A N 1
ATOM 611 C CA . MET A 1 74 ? 5.303 -9.125 8.337 1.00 93.25 74 MET A CA 1
ATOM 612 C C . MET A 1 74 ? 5.734 -10.084 9.452 1.00 93.25 74 MET A C 1
ATOM 614 O O . MET A 1 74 ? 5.807 -9.664 10.604 1.00 93.25 74 MET A O 1
ATOM 618 N N . GLU A 1 75 ? 6.050 -11.340 9.119 1.00 91.00 75 GLU A N 1
ATOM 619 C CA . GLU A 1 75 ? 6.507 -12.362 10.079 1.00 91.00 75 GLU A CA 1
ATOM 620 C C . GLU A 1 75 ? 7.829 -11.985 10.748 1.00 91.00 75 GLU A C 1
ATOM 622 O O . GLU A 1 75 ? 8.018 -12.210 11.940 1.00 91.00 75 GLU A O 1
ATOM 627 N N . ASN A 1 76 ? 8.738 -11.383 9.980 1.00 91.88 76 ASN A N 1
ATOM 628 C CA . ASN A 1 76 ? 10.056 -10.977 10.460 1.00 91.88 76 ASN A CA 1
ATOM 629 C C . ASN A 1 76 ? 10.075 -9.574 11.090 1.00 91.88 76 ASN A C 1
ATOM 631 O O . ASN A 1 76 ? 11.138 -9.106 11.513 1.00 91.88 76 ASN A O 1
ATOM 635 N N . SER A 1 77 ? 8.930 -8.886 11.137 1.00 90.88 77 SER A N 1
ATOM 636 C CA . SER A 1 77 ? 8.818 -7.577 11.779 1.00 90.88 7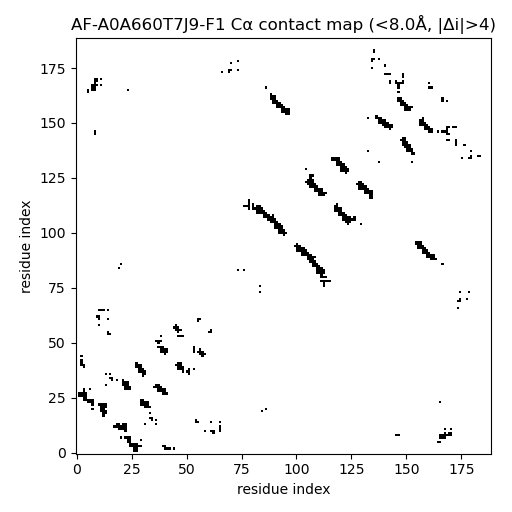7 SER A CA 1
ATOM 637 C C . SER A 1 77 ? 9.003 -7.708 13.290 1.00 90.88 77 SER A C 1
ATOM 639 O O . SER A 1 77 ? 8.484 -8.629 13.917 1.00 90.88 77 SER A O 1
ATOM 641 N N . LYS A 1 78 ? 9.753 -6.776 13.880 1.00 90.06 78 LYS A N 1
ATOM 642 C CA . LYS A 1 78 ? 10.051 -6.748 15.316 1.00 90.06 78 LYS A CA 1
ATOM 643 C C . LYS A 1 78 ? 9.401 -5.530 15.948 1.00 90.06 78 LYS A C 1
ATOM 645 O O . LYS A 1 78 ? 9.246 -4.508 15.286 1.00 90.06 78 LYS A O 1
ATOM 650 N N . ASP A 1 79 ? 9.064 -5.642 17.226 1.00 90.56 79 ASP A N 1
ATOM 651 C CA . ASP A 1 79 ? 8.700 -4.487 18.038 1.00 90.56 79 ASP A CA 1
ATOM 652 C C . ASP A 1 79 ? 9.972 -3.693 18.373 1.00 90.56 79 ASP A C 1
ATOM 654 O O . ASP A 1 79 ? 10.622 -3.901 19.396 1.00 90.56 79 ASP A O 1
ATOM 658 N N . ASP A 1 80 ? 10.403 -2.861 17.427 1.00 89.00 80 ASP A N 1
ATOM 659 C CA . ASP A 1 80 ? 11.533 -1.942 17.578 1.00 89.00 80 ASP A CA 1
ATOM 660 C C . ASP A 1 80 ? 11.081 -0.472 17.566 1.00 89.00 80 ASP A C 1
ATOM 662 O O . ASP A 1 80 ? 11.876 0.436 17.305 1.00 89.00 80 ASP A O 1
ATOM 666 N N . GLY A 1 81 ? 9.789 -0.242 17.830 1.00 81.50 81 GLY A N 1
ATOM 667 C CA . GLY A 1 81 ? 9.153 1.073 17.802 1.00 81.50 81 GLY A CA 1
ATOM 668 C C . GLY A 1 81 ? 8.990 1.678 16.403 1.00 81.50 81 GLY A C 1
ATOM 669 O O . GLY A 1 81 ? 8.597 2.841 16.295 1.00 81.50 81 GLY A O 1
ATOM 670 N N . LYS A 1 82 ? 9.292 0.940 15.323 1.00 88.81 82 LYS A N 1
ATOM 671 C CA . LYS A 1 82 ? 9.134 1.432 13.948 1.00 88.81 82 LYS A CA 1
ATOM 672 C C . LYS A 1 82 ? 7.800 1.031 13.333 1.00 88.81 82 LYS A C 1
ATOM 674 O O . LYS A 1 82 ? 7.212 -0.007 13.623 1.00 88.81 82 LYS A O 1
ATOM 679 N N . GLU A 1 83 ? 7.359 1.863 12.399 1.0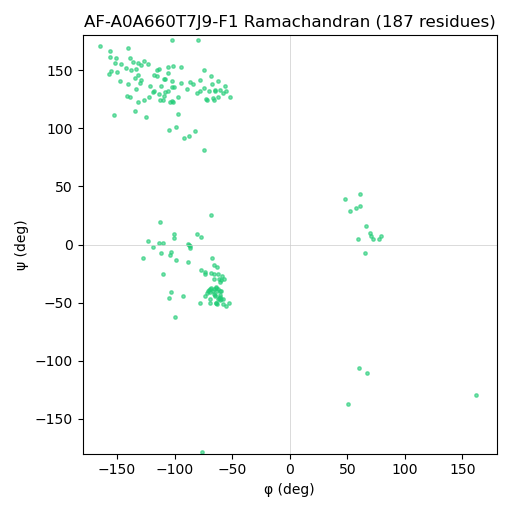0 94.44 83 GLU A N 1
ATOM 680 C CA . GLU A 1 83 ? 6.226 1.560 11.533 1.00 94.44 83 GLU A CA 1
ATOM 681 C C . GLU A 1 83 ? 6.623 0.480 10.519 1.00 94.44 83 GLU A C 1
ATOM 683 O O . GLU A 1 83 ? 7.576 0.642 9.755 1.00 94.44 83 GLU A O 1
ATOM 688 N N . ILE A 1 84 ? 5.862 -0.610 10.488 1.00 96.25 84 ILE A N 1
ATOM 689 C CA . ILE A 1 84 ? 6.037 -1.718 9.542 1.00 96.25 84 ILE A CA 1
ATOM 690 C C . ILE A 1 84 ? 5.559 -1.291 8.155 1.00 96.25 84 ILE A C 1
ATOM 692 O O . ILE A 1 84 ? 6.212 -1.530 7.141 1.00 96.25 84 ILE A O 1
ATOM 696 N N . LEU A 1 85 ? 4.402 -0.629 8.107 1.00 97.06 85 LEU A N 1
ATOM 697 C CA . LEU A 1 85 ? 3.872 0.016 6.912 1.00 97.06 85 LEU A CA 1
ATOM 698 C C . LEU A 1 85 ? 3.439 1.427 7.252 1.00 97.06 85 LEU A C 1
ATOM 700 O O . LEU A 1 85 ? 2.893 1.674 8.323 1.00 97.06 85 LEU A O 1
ATOM 704 N N . HIS A 1 86 ? 3.614 2.323 6.290 1.00 96.69 86 HIS A N 1
ATOM 705 C CA . HIS A 1 86 ? 3.216 3.710 6.428 1.00 96.69 86 HIS A CA 1
ATOM 706 C C . HIS A 1 86 ? 2.769 4.289 5.083 1.00 96.69 86 HIS A C 1
ATOM 708 O O . HIS A 1 86 ? 3.375 4.008 4.045 1.00 96.69 86 HIS A O 1
ATOM 714 N N . ASP A 1 87 ? 1.715 5.104 5.097 1.00 96.50 87 ASP A N 1
ATOM 715 C CA . ASP A 1 87 ? 1.342 6.002 4.001 1.00 96.50 87 ASP A CA 1
ATOM 716 C C . ASP A 1 87 ? 0.845 7.341 4.551 1.00 96.50 87 ASP A C 1
ATOM 718 O O . ASP A 1 87 ? 0.045 7.387 5.484 1.00 96.50 87 ASP A O 1
ATOM 722 N N . LYS A 1 88 ? 1.261 8.437 3.909 1.00 95.75 88 LYS A N 1
ATOM 723 C CA . LYS A 1 88 ? 0.784 9.804 4.181 1.00 95.75 88 LYS A CA 1
ATOM 724 C C . LYS A 1 88 ? -0.217 10.263 3.125 1.00 95.75 88 LYS A C 1
ATOM 726 O O . LYS A 1 88 ? -0.409 9.622 2.093 1.00 95.75 88 LYS A O 1
ATOM 731 N N . ASN A 1 89 ? -0.773 11.455 3.338 1.00 96.06 89 ASN A N 1
ATOM 732 C CA . ASN A 1 89 ? -1.670 12.131 2.400 1.00 96.06 89 ASN A CA 1
ATOM 733 C C . ASN A 1 89 ? -2.943 11.328 2.123 1.00 96.06 89 ASN A C 1
ATOM 735 O O . ASN A 1 89 ? -3.392 11.230 0.980 1.00 96.06 89 ASN A O 1
ATOM 739 N N . LEU A 1 90 ? -3.530 10.778 3.180 1.00 97.06 90 LEU A N 1
ATOM 740 C CA . LEU A 1 90 ? -4.794 10.059 3.133 1.00 97.06 90 LEU A CA 1
ATOM 741 C C . LEU A 1 90 ? -5.933 10.949 3.636 1.00 97.06 90 LEU A C 1
ATOM 743 O O . LEU A 1 90 ? -5.711 11.865 4.428 1.00 97.06 90 LEU A O 1
ATOM 747 N N . ASN A 1 91 ? -7.145 10.671 3.162 1.00 97.56 91 ASN A N 1
ATOM 748 C CA . ASN A 1 91 ? -8.388 11.188 3.727 1.00 97.56 91 ASN A CA 1
ATOM 749 C C . ASN A 1 91 ? -9.178 10.021 4.310 1.00 97.56 91 ASN A C 1
ATOM 751 O O . ASN A 1 91 ? -9.427 9.043 3.602 1.00 97.56 91 ASN A O 1
ATOM 755 N N . PHE A 1 92 ? -9.609 10.171 5.557 1.00 97.81 92 PHE A N 1
ATOM 756 C CA . PHE A 1 92 ? -10.352 9.182 6.320 1.00 97.81 92 PHE A CA 1
ATOM 757 C C . PHE A 1 92 ? -11.795 9.630 6.512 1.00 97.81 92 PHE A C 1
ATOM 759 O O . PHE A 1 92 ? -12.081 10.807 6.748 1.00 97.81 92 PHE A O 1
ATOM 766 N N . TYR A 1 93 ? -12.708 8.673 6.445 1.00 97.12 93 TYR A N 1
ATOM 767 C CA . TYR A 1 93 ? -14.123 8.870 6.710 1.00 97.12 93 TYR A CA 1
ATOM 768 C C . TYR A 1 93 ? -14.636 7.719 7.571 1.00 97.12 93 TYR A C 1
ATOM 770 O O . TYR A 1 93 ? -14.069 6.627 7.575 1.00 97.12 93 TYR A O 1
ATOM 778 N N . THR A 1 94 ? -15.725 7.963 8.287 1.00 96.31 94 THR A N 1
ATOM 779 C CA . THR A 1 94 ? -16.374 6.966 9.133 1.00 96.31 94 THR A CA 1
ATOM 780 C C . THR A 1 94 ? -17.893 7.027 9.006 1.00 96.31 94 THR A C 1
ATOM 782 O O . THR A 1 94 ? -18.461 8.083 8.719 1.00 96.31 94 THR A O 1
ATOM 785 N N . GLY A 1 95 ? -18.567 5.897 9.191 1.00 92.00 95 GLY A N 1
ATOM 786 C CA . GLY A 1 95 ? -20.023 5.795 9.151 1.00 92.00 95 GLY A CA 1
ATOM 787 C C . GLY A 1 95 ? -20.530 4.651 10.020 1.00 92.00 95 GLY A C 1
ATOM 788 O O . GLY A 1 95 ? -19.807 3.703 10.297 1.00 92.00 95 GLY A O 1
ATOM 789 N N . TYR A 1 96 ? -21.785 4.737 10.454 1.00 85.25 96 TYR A N 1
ATOM 790 C CA . TYR A 1 96 ? -22.432 3.688 11.242 1.00 85.25 96 TYR A CA 1
ATOM 791 C C . TYR A 1 96 ? -23.697 3.214 10.532 1.00 85.25 96 TYR A C 1
ATOM 793 O O . TYR A 1 96 ? -24.568 4.036 10.216 1.00 85.25 96 TYR A O 1
ATOM 801 N N . LYS A 1 97 ? -23.810 1.897 10.311 1.00 76.12 97 LYS A N 1
ATOM 802 C CA . LYS A 1 97 ? -24.901 1.274 9.540 1.00 76.12 97 LYS A CA 1
ATOM 803 C C . LYS A 1 97 ? -25.079 1.970 8.177 1.00 76.12 97 LYS A C 1
ATOM 805 O O . LYS A 1 97 ? -24.106 2.321 7.521 1.00 76.12 97 LYS A O 1
ATOM 810 N N . SER A 1 98 ? -26.318 2.217 7.767 1.00 72.88 98 SER A N 1
ATOM 811 C CA . SER A 1 98 ? -26.697 2.811 6.480 1.00 72.88 98 SER A CA 1
ATOM 812 C C . SER A 1 98 ? -26.497 4.335 6.398 1.00 72.88 98 SER A C 1
ATOM 814 O O . SER A 1 98 ? -26.945 4.960 5.438 1.00 72.88 98 SER A O 1
ATOM 816 N N . LYS A 1 99 ? -25.894 4.976 7.411 1.00 80.56 99 LYS A N 1
ATOM 817 C CA . LYS A 1 99 ? -25.725 6.438 7.432 1.00 80.56 99 LYS A CA 1
ATOM 818 C C . LYS A 1 99 ? -24.620 6.882 6.473 1.00 80.56 99 LYS A C 1
ATOM 820 O O . LYS A 1 99 ? -23.624 6.190 6.277 1.00 80.56 99 LYS A O 1
ATOM 825 N N . ARG A 1 100 ? -24.762 8.098 5.935 1.00 85.19 100 ARG A N 1
ATOM 826 C CA . ARG A 1 100 ? -23.738 8.734 5.094 1.00 85.19 100 ARG A CA 1
A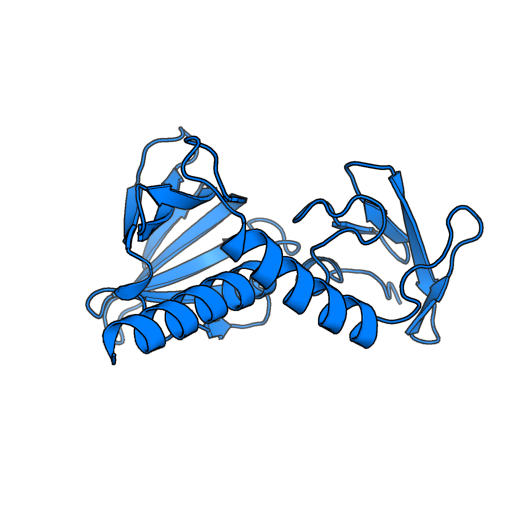TOM 827 C C . ARG A 1 100 ? -22.403 8.823 5.840 1.00 85.19 100 ARG A C 1
ATOM 829 O O . ARG A 1 100 ? -22.360 9.234 7.000 1.00 85.19 100 ARG A O 1
ATOM 836 N N . LEU A 1 101 ? -21.325 8.502 5.128 1.00 91.62 101 LEU A N 1
ATOM 837 C CA . LEU A 1 101 ? -19.955 8.661 5.605 1.00 91.62 101 LEU A CA 1
ATOM 838 C C . LEU A 1 101 ? -19.669 10.121 5.980 1.00 91.62 101 LEU A C 1
ATOM 840 O O . LEU A 1 101 ? -19.914 11.040 5.193 1.00 91.62 101 LEU A O 1
ATOM 844 N N . LYS A 1 102 ? -19.110 10.319 7.172 1.00 95.25 102 LYS A N 1
ATOM 845 C CA . LYS A 1 102 ? -18.622 11.601 7.679 1.00 95.25 102 LYS A CA 1
ATOM 846 C C . LYS A 1 102 ? -17.109 11.649 7.559 1.00 95.25 102 LYS A C 1
ATOM 848 O O . LYS A 1 102 ? -16.437 10.654 7.807 1.00 95.25 102 LYS A O 1
ATOM 853 N N . TYR A 1 103 ? -16.575 12.803 7.180 1.00 97.00 103 TYR A N 1
ATOM 854 C CA . TYR A 1 103 ? -15.133 13.026 7.216 1.00 97.00 103 TYR A CA 1
ATOM 855 C C . TYR A 1 103 ? -14.620 12.888 8.653 1.00 97.00 103 TYR A C 1
ATOM 857 O O . TYR A 1 103 ? -15.229 13.432 9.571 1.00 97.00 103 TYR A O 1
ATOM 865 N N . LEU A 1 104 ? -13.533 12.137 8.825 1.00 97.12 104 LEU A N 1
ATOM 866 C CA . LEU A 1 104 ? -12.876 11.928 10.112 1.00 97.12 104 LEU A CA 1
ATOM 867 C C . LEU A 1 104 ? -11.658 12.844 10.228 1.00 97.12 104 LEU A C 1
ATOM 869 O O . LEU A 1 104 ? -11.607 13.701 11.101 1.00 97.12 104 LEU A O 1
ATOM 873 N N . THR A 1 105 ? -10.677 12.656 9.346 1.00 98.25 105 THR A N 1
ATOM 874 C CA . THR A 1 105 ? -9.430 13.425 9.339 1.00 98.25 105 THR A CA 1
ATOM 875 C C . THR A 1 105 ? -8.688 13.234 8.017 1.00 98.25 105 THR A C 1
ATOM 877 O O . THR A 1 105 ? -9.033 12.371 7.206 1.00 98.25 105 THR A O 1
ATOM 880 N N . GLY A 1 106 ? -7.642 14.022 7.808 1.00 98.25 106 GLY A N 1
ATOM 881 C CA . GLY A 1 106 ? -6.626 13.777 6.800 1.00 98.25 106 GLY A CA 1
ATOM 882 C C . GLY A 1 106 ? -5.289 13.582 7.500 1.00 98.25 106 GLY A C 1
ATOM 883 O O . GLY A 1 106 ? -5.037 14.228 8.512 1.00 98.25 106 GLY A O 1
ATOM 884 N N . GLY A 1 107 ? -4.427 12.725 6.963 1.00 97.75 107 GLY A N 1
ATOM 885 C CA . GLY A 1 107 ? -3.146 12.433 7.606 1.00 97.75 107 GLY A CA 1
ATOM 886 C C . GLY A 1 107 ? -2.509 11.149 7.101 1.00 97.75 107 GLY A C 1
ATOM 887 O O . GLY A 1 107 ? -2.377 10.981 5.881 1.00 97.75 107 GLY A O 1
ATOM 888 N N . SER A 1 108 ? -2.105 10.277 8.021 1.00 97.81 108 SER A N 1
ATOM 889 C CA . SER A 1 108 ? -1.381 9.038 7.732 1.00 97.81 108 SER A CA 1
ATOM 890 C C . SER A 1 108 ? -2.028 7.802 8.342 1.00 97.81 108 SER A C 1
ATOM 892 O O . SER A 1 108 ? -2.807 7.880 9.291 1.00 97.81 108 SER A O 1
ATOM 894 N N . LEU A 1 109 ? -1.690 6.661 7.747 1.00 97.88 109 LEU A N 1
ATOM 895 C CA . LEU A 1 109 ? -2.004 5.329 8.239 1.00 97.88 109 LEU A CA 1
ATOM 896 C C . LEU A 1 109 ? -0.696 4.592 8.499 1.00 97.88 109 LEU A C 1
ATOM 898 O O . LEU A 1 109 ? 0.162 4.552 7.610 1.00 97.88 109 LEU A O 1
ATOM 902 N N . SER A 1 110 ? -0.586 3.990 9.676 1.00 97.81 110 SER A N 1
ATOM 903 C CA . SER A 1 110 ? 0.594 3.243 10.096 1.00 97.81 110 SER A CA 1
ATOM 904 C C . SER A 1 110 ? 0.196 1.876 10.636 1.00 97.81 110 SER A C 1
ATOM 906 O O . SER A 1 110 ? -0.794 1.752 11.353 1.00 97.81 110 SER A O 1
ATOM 908 N N . LEU A 1 111 ? 0.966 0.850 10.282 1.00 97.62 111 LEU A N 1
ATOM 909 C CA . LEU A 1 111 ? 0.918 -0.459 10.923 1.00 97.62 111 LEU A CA 1
ATOM 910 C C . LEU A 1 111 ? 2.100 -0.548 11.879 1.00 97.62 111 LEU A C 1
ATOM 912 O O . LEU A 1 111 ? 3.242 -0.416 11.439 1.00 97.62 111 LEU A O 1
ATOM 916 N N . ILE A 1 112 ? 1.829 -0.789 13.153 1.00 96.19 112 ILE A N 1
ATOM 917 C CA . ILE A 1 112 ? 2.852 -0.974 14.183 1.00 96.19 112 ILE A CA 1
ATOM 918 C C . ILE A 1 112 ? 2.661 -2.330 14.862 1.00 96.19 112 ILE A C 1
ATOM 920 O O . ILE A 1 112 ? 1.556 -2.875 14.867 1.00 96.19 112 ILE A O 1
ATOM 924 N N . LEU A 1 113 ? 3.734 -2.864 15.433 1.00 95.19 113 LEU A N 1
ATOM 925 C CA . LEU A 1 113 ? 3.714 -4.028 16.312 1.00 95.19 113 LEU A CA 1
ATOM 926 C C . LEU A 1 113 ? 4.023 -3.534 17.725 1.00 95.19 113 LEU A C 1
ATOM 928 O O . LEU A 1 113 ? 4.999 -2.819 17.902 1.00 95.19 113 LEU A O 1
ATOM 932 N N . ASN A 1 114 ? 3.176 -3.879 18.692 1.00 93.69 114 ASN A N 1
ATOM 933 C CA . ASN A 1 114 ? 3.372 -3.586 20.109 1.00 93.69 114 ASN A CA 1
ATOM 934 C C . ASN A 1 114 ? 3.287 -4.909 20.878 1.00 93.69 114 ASN A C 1
ATOM 936 O O . ASN A 1 114 ? 2.232 -5.550 20.933 1.00 93.69 114 ASN A O 1
ATOM 940 N N . GLY A 1 115 ? 4.424 -5.370 21.391 1.00 91.38 115 GLY A N 1
ATOM 941 C CA . GLY A 1 115 ? 4.593 -6.723 21.897 1.00 91.38 115 GLY A CA 1
ATOM 942 C C . GLY A 1 115 ? 4.334 -7.767 20.808 1.00 91.38 115 GLY A C 1
ATOM 943 O O . GLY A 1 115 ? 5.147 -7.976 19.912 1.00 91.38 115 GLY A O 1
ATOM 944 N N . THR A 1 116 ? 3.191 -8.453 20.893 1.00 89.06 116 THR A N 1
ATOM 945 C CA . THR A 1 116 ? 2.796 -9.526 19.954 1.00 89.06 116 THR A CA 1
ATOM 946 C C . THR A 1 116 ? 1.572 -9.178 19.103 1.00 89.06 116 THR A C 1
ATOM 948 O O . THR A 1 116 ? 1.117 -9.993 18.282 1.00 89.06 116 THR A O 1
ATOM 951 N N . GLU A 1 117 ? 1.047 -7.968 19.293 1.00 92.56 117 GLU A N 1
ATOM 952 C CA . GLU A 1 117 ? -0.185 -7.481 18.694 1.00 92.56 117 GLU A CA 1
ATOM 953 C C . GLU A 1 117 ? 0.097 -6.369 17.688 1.00 92.56 117 GLU A C 1
ATOM 955 O O . GLU A 1 117 ? 0.873 -5.449 17.947 1.00 92.56 117 GLU A O 1
ATOM 960 N N . TYR A 1 118 ? -0.567 -6.431 16.536 1.00 95.25 118 TYR A N 1
ATOM 961 C CA . TYR A 1 118 ? -0.451 -5.382 15.534 1.00 95.25 118 TYR A CA 1
ATOM 962 C C . TYR A 1 118 ? -1.573 -4.365 15.705 1.00 95.25 118 TYR A C 1
ATOM 964 O O . TYR A 1 118 ? -2.741 -4.721 15.889 1.00 95.25 118 TYR A O 1
ATOM 972 N N . TYR A 1 119 ? -1.216 -3.096 15.563 1.00 96.12 119 TYR A N 1
ATOM 973 C CA . TYR A 1 119 ? -2.150 -1.986 15.624 1.00 96.12 119 TYR A CA 1
ATOM 974 C C . TYR A 1 119 ? -2.121 -1.191 14.325 1.00 96.12 119 TYR A C 1
ATOM 976 O O . TYR A 1 119 ? -1.061 -0.885 13.775 1.00 96.12 119 TYR A O 1
ATOM 984 N N . LEU A 1 120 ? -3.311 -0.843 13.846 1.00 97.56 120 LEU A N 1
ATOM 985 C CA . LEU A 1 120 ? -3.510 0.083 12.746 1.00 97.56 120 LEU A CA 1
ATOM 986 C C . LEU A 1 120 ? -3.800 1.473 13.322 1.00 97.56 120 LEU A C 1
ATOM 988 O O . LEU A 1 120 ? -4.851 1.687 13.927 1.00 97.56 120 LEU A O 1
ATOM 992 N N . GLN A 1 121 ? -2.881 2.415 13.131 1.00 97.81 121 GLN A N 1
ATOM 993 C CA . GLN A 1 121 ? -2.973 3.775 13.660 1.00 97.81 121 GLN A CA 1
ATOM 994 C C . GLN A 1 121 ? -3.315 4.786 12.568 1.00 97.81 121 GLN A C 1
ATOM 996 O O . GLN A 1 121 ? -2.684 4.827 11.512 1.00 97.81 121 GLN A O 1
ATOM 1001 N N . ILE A 1 122 ? -4.296 5.640 12.853 1.00 98.38 122 ILE A N 1
ATOM 1002 C CA . ILE A 1 122 ? -4.626 6.828 12.068 1.00 98.38 122 ILE A CA 1
ATOM 1003 C C . ILE A 1 122 ? -4.110 8.043 12.827 1.00 98.38 122 ILE A C 1
ATOM 1005 O O . ILE A 1 122 ? -4.555 8.306 13.947 1.00 98.38 122 ILE A O 1
ATOM 1009 N N . LYS A 1 123 ? -3.247 8.825 12.180 1.00 98.38 123 LYS A N 1
ATOM 1010 C CA . LYS A 1 123 ? -2.795 10.123 12.686 1.00 98.38 123 LYS A CA 1
ATOM 1011 C C . LYS A 1 123 ? -3.262 11.256 11.781 1.00 98.38 123 LYS A C 1
ATOM 1013 O O . LYS A 1 123 ? -3.444 11.055 10.578 1.00 98.38 123 LYS A O 1
ATOM 1018 N N . ASP A 1 124 ? -3.485 12.437 12.351 1.00 98.12 124 ASP A N 1
ATOM 1019 C CA . ASP A 1 124 ? -3.794 13.640 11.575 1.00 98.12 124 ASP A CA 1
ATOM 1020 C C . ASP A 1 124 ? -2.538 14.236 10.903 1.00 98.12 124 ASP A C 1
ATOM 1022 O O . ASP A 1 124 ? -1.429 13.712 10.996 1.00 98.12 124 ASP A O 1
ATOM 1026 N N . THR A 1 125 ? -2.687 15.355 10.192 1.00 97.00 125 THR A N 1
ATOM 1027 C CA . THR A 1 125 ? -1.553 16.039 9.545 1.00 97.00 125 THR A CA 1
ATOM 1028 C C . THR A 1 125 ? -0.542 16.661 10.513 1.00 97.00 125 THR A C 1
ATOM 1030 O O . THR A 1 125 ? 0.509 17.105 10.057 1.00 97.00 125 THR A O 1
ATOM 1033 N N . LYS A 1 126 ? -0.861 16.749 11.808 1.00 97.38 126 LYS A N 1
ATOM 1034 C CA . LYS A 1 126 ? 0.018 17.244 12.877 1.00 97.38 126 LYS A CA 1
ATOM 1035 C C . LYS A 1 126 ? 0.658 16.095 13.674 1.00 97.38 126 LYS A C 1
ATOM 1037 O O . LYS A 1 126 ? 1.299 16.361 14.680 1.00 97.38 126 LYS A O 1
ATOM 1042 N N . ASP A 1 127 ? 0.502 14.856 13.206 1.00 96.25 127 ASP A N 1
ATOM 1043 C CA . ASP A 1 127 ? 0.965 13.621 13.850 1.00 96.25 127 ASP A CA 1
ATOM 1044 C C . ASP A 1 127 ? 0.262 13.278 15.178 1.00 96.25 127 ASP A C 1
ATOM 1046 O O . ASP A 1 127 ? 0.719 12.407 15.915 1.00 96.25 127 ASP A O 1
ATOM 1050 N N . ASN A 1 128 ? -0.892 13.894 15.470 1.00 97.56 128 ASN A N 1
ATOM 1051 C CA . ASN A 1 128 ? -1.700 13.488 16.620 1.00 97.56 128 ASN A CA 1
ATOM 1052 C C . ASN A 1 128 ? -2.407 12.167 16.312 1.00 97.56 128 ASN A C 1
ATOM 1054 O O . ASN A 1 128 ? -3.019 12.026 15.247 1.00 97.56 128 ASN A O 1
ATOM 1058 N N . GLU A 1 129 ? -2.383 11.222 17.253 1.00 97.50 129 GLU A N 1
ATOM 1059 C CA . GLU A 1 129 ? -3.170 9.994 17.136 1.00 97.50 129 GLU A CA 1
ATOM 1060 C C . GLU A 1 129 ? -4.671 10.312 17.187 1.00 97.50 129 GLU A C 1
ATOM 1062 O O . GLU A 1 129 ? -5.168 10.943 18.118 1.00 97.50 129 GLU A O 1
ATOM 1067 N N . ILE A 1 130 ? -5.398 9.869 16.160 1.00 98.25 130 ILE A N 1
ATOM 1068 C CA . ILE A 1 130 ? -6.852 10.027 16.044 1.00 98.25 130 ILE A CA 1
ATOM 1069 C C . ILE A 1 130 ? -7.565 8.718 16.380 1.00 98.25 130 ILE A C 1
ATOM 1071 O O . ILE A 1 130 ? -8.621 8.730 17.019 1.00 98.25 130 ILE A O 1
ATOM 1075 N N . LYS A 1 131 ? -7.015 7.588 15.918 1.00 98.00 131 LYS A N 1
ATOM 1076 C CA . LYS A 1 131 ? -7.507 6.238 16.207 1.00 98.00 131 LYS A CA 1
ATOM 1077 C C . LYS A 1 131 ? -6.366 5.229 16.206 1.00 98.00 131 LYS A C 1
ATOM 1079 O O . LYS A 1 131 ? -5.454 5.342 15.394 1.00 98.00 131 LYS A O 1
ATOM 1084 N N . SER A 1 132 ? -6.511 4.200 17.030 1.00 97.44 132 SER A N 1
ATOM 1085 C CA . SER A 1 132 ? -5.695 2.992 17.014 1.00 97.44 132 SER A CA 1
ATOM 1086 C C . SER A 1 132 ? -6.621 1.780 17.095 1.00 97.44 132 SER A C 1
ATOM 1088 O O . SER A 1 132 ? -7.568 1.780 17.883 1.00 97.44 132 SER A O 1
ATOM 1090 N N . PHE A 1 133 ? -6.391 0.781 16.245 1.00 96.88 133 PHE A N 1
ATOM 1091 C CA . PHE A 1 133 ? -7.209 -0.428 16.165 1.00 96.88 133 PHE A CA 1
ATOM 1092 C C . PHE A 1 133 ? -6.319 -1.656 16.282 1.00 96.88 133 PHE A C 1
ATOM 1094 O O . PHE A 1 133 ? -5.415 -1.822 15.463 1.00 96.88 133 PHE A O 1
ATOM 1101 N N . ASN A 1 134 ? -6.600 -2.548 17.232 1.00 95.75 134 ASN A N 1
ATOM 1102 C CA . ASN A 1 134 ? -6.003 -3.879 17.196 1.00 95.75 134 ASN A CA 1
ATOM 1103 C C . ASN A 1 134 ? -6.559 -4.616 15.970 1.00 95.75 134 ASN A C 1
ATOM 1105 O O . ASN A 1 134 ? -7.777 -4.702 15.783 1.00 95.75 134 ASN A O 1
ATOM 1109 N N . ILE A 1 135 ? -5.672 -5.130 15.118 1.00 94.19 135 ILE A N 1
ATOM 1110 C CA . ILE A 1 135 ? -6.063 -5.731 13.839 1.00 94.19 135 ILE A CA 1
ATOM 1111 C C . ILE A 1 135 ? -7.031 -6.910 13.995 1.00 94.19 135 ILE A C 1
ATOM 1113 O O . ILE A 1 135 ? -7.820 -7.160 13.087 1.00 94.19 135 ILE A O 1
ATOM 1117 N N . ILE A 1 136 ? -7.012 -7.625 15.127 1.00 92.00 136 ILE A N 1
ATOM 1118 C CA . ILE A 1 136 ? -7.865 -8.803 15.330 1.00 92.00 136 ILE A CA 1
ATOM 1119 C C . ILE A 1 136 ? -9.346 -8.429 15.443 1.00 92.00 136 ILE A C 1
ATOM 1121 O O . ILE A 1 136 ? -10.218 -9.223 15.084 1.00 92.00 136 ILE A O 1
ATOM 1125 N N . ASN A 1 137 ? -9.614 -7.189 15.855 1.00 93.38 137 ASN A N 1
ATOM 1126 C CA . ASN A 1 137 ? -10.953 -6.627 16.005 1.00 93.38 137 ASN A CA 1
ATOM 1127 C C . ASN A 1 137 ? -11.467 -5.988 14.704 1.00 93.38 137 ASN A C 1
ATOM 1129 O O . ASN A 1 137 ? -12.585 -5.473 14.656 1.00 93.38 137 ASN A O 1
ATOM 1133 N N . ILE A 1 138 ? -10.670 -6.024 13.631 1.00 93.88 138 ILE A N 1
ATOM 1134 C CA . ILE A 1 138 ? -11.076 -5.548 12.313 1.00 93.88 138 ILE A CA 1
ATOM 1135 C C . ILE A 1 138 ? -11.841 -6.650 11.564 1.00 93.88 138 ILE A C 1
ATOM 1137 O O . ILE A 1 138 ? -11.481 -7.830 11.563 1.00 93.88 138 ILE A O 1
ATOM 1141 N N . SER A 1 139 ? -12.916 -6.259 10.882 1.00 92.88 139 SER A N 1
ATOM 1142 C CA . SER A 1 139 ? -13.743 -7.143 10.055 1.00 92.88 139 SER A CA 1
ATOM 1143 C C . SER A 1 139 ? -14.185 -6.463 8.758 1.00 92.88 139 SER A C 1
ATOM 1145 O O . SER A 1 139 ? -13.991 -5.263 8.578 1.00 92.88 139 SER A O 1
ATOM 1147 N N . GLY A 1 140 ? -14.753 -7.231 7.821 1.00 91.25 140 GLY A N 1
ATOM 1148 C CA . GLY A 1 140 ? -15.310 -6.694 6.571 1.00 91.25 140 GLY A CA 1
ATOM 1149 C C . GLY A 1 140 ? -14.311 -5.896 5.725 1.00 91.25 140 GLY A C 1
ATOM 1150 O O . GLY A 1 140 ? -14.701 -4.929 5.075 1.00 91.25 140 GLY A O 1
ATOM 1151 N N . LEU A 1 141 ? -13.031 -6.273 5.781 1.00 94.00 141 LEU A N 1
ATOM 1152 C CA . LEU A 1 141 ? -11.952 -5.634 5.038 1.00 94.00 141 LEU A CA 1
ATOM 1153 C C . LEU A 1 141 ? -12.185 -5.782 3.525 1.00 94.00 141 LEU A C 1
ATOM 1155 O O . LEU A 1 141 ? -12.402 -6.892 3.042 1.00 94.00 141 LEU A O 1
ATOM 1159 N N . ASN A 1 142 ? -12.159 -4.676 2.780 1.00 93.81 142 ASN A N 1
ATOM 1160 C CA . ASN A 1 142 ? -12.410 -4.673 1.338 1.00 93.81 142 ASN A CA 1
ATOM 1161 C C . ASN A 1 142 ? -11.773 -3.458 0.636 1.00 93.81 142 ASN A C 1
ATOM 1163 O O . ASN A 1 142 ? -11.393 -2.473 1.272 1.00 93.81 142 ASN A O 1
ATOM 1167 N N . ILE A 1 143 ? -11.705 -3.508 -0.699 1.00 93.12 143 ILE A N 1
ATOM 1168 C CA . ILE A 1 143 ? -11.365 -2.369 -1.554 1.00 93.12 143 ILE A CA 1
ATOM 1169 C C . ILE A 1 143 ? -12.567 -1.952 -2.398 1.00 93.12 143 ILE A C 1
ATOM 1171 O O . ILE A 1 143 ? -13.069 -2.720 -3.218 1.00 93.12 143 ILE A O 1
ATOM 1175 N N . GLN A 1 144 ? -12.959 -0.684 -2.292 1.00 87.81 144 GLN A N 1
ATOM 1176 C CA . GLN A 1 144 ? -13.971 -0.076 -3.152 1.00 87.81 144 GLN A CA 1
ATOM 1177 C C . GLN A 1 144 ? -13.309 0.772 -4.251 1.00 87.81 144 GLN A C 1
ATOM 1179 O O . GLN A 1 144 ? -12.386 1.551 -3.999 1.00 87.81 144 GLN A O 1
ATOM 1184 N N . ASN A 1 145 ? -13.788 0.644 -5.494 1.00 82.81 145 ASN A N 1
ATOM 1185 C CA . ASN A 1 145 ? -13.337 1.432 -6.653 1.00 82.81 145 ASN A CA 1
ATOM 1186 C C . ASN A 1 145 ? -11.811 1.434 -6.880 1.00 82.81 145 ASN A C 1
ATOM 1188 O O . ASN A 1 145 ? -11.271 2.397 -7.417 1.00 82.81 145 ASN A O 1
ATOM 1192 N N . LYS A 1 146 ? -11.117 0.356 -6.483 1.00 80.56 146 LYS A N 1
ATOM 1193 C CA . LYS A 1 146 ? -9.655 0.153 -6.605 1.00 80.56 146 LYS A CA 1
ATOM 1194 C C . LYS A 1 146 ? -8.770 1.102 -5.780 1.00 80.56 146 LYS A C 1
ATOM 1196 O O . LYS A 1 146 ? -7.568 0.882 -5.709 1.00 80.56 146 LYS A O 1
ATOM 1201 N N . GLU A 1 147 ? -9.338 2.124 -5.142 1.00 85.56 147 GLU A N 1
ATOM 1202 C CA . GLU A 1 147 ? -8.577 3.198 -4.484 1.00 85.56 147 GLU A CA 1
ATOM 1203 C C . GLU A 1 147 ? -8.966 3.441 -3.020 1.00 85.56 147 GLU A C 1
ATOM 1205 O O . GLU A 1 147 ? -8.273 4.188 -2.325 1.00 85.56 147 GLU A O 1
ATOM 1210 N N . ARG A 1 148 ? -10.074 2.849 -2.551 1.00 91.94 148 ARG A N 1
ATOM 1211 C CA . ARG A 1 148 ? -10.551 3.012 -1.177 1.00 91.94 148 ARG A CA 1
ATOM 1212 C C . ARG A 1 148 ? -10.381 1.727 -0.398 1.00 91.94 148 ARG A C 1
ATOM 1214 O O . ARG A 1 148 ? -10.923 0.714 -0.820 1.00 91.94 148 ARG A O 1
ATOM 1221 N N . LEU A 1 149 ? -9.677 1.785 0.724 1.00 96.06 149 LEU A N 1
ATOM 1222 C CA . LEU A 1 149 ? -9.660 0.696 1.694 1.00 96.06 149 LEU A CA 1
ATOM 1223 C C . LEU A 1 149 ? -10.804 0.910 2.682 1.00 96.06 149 LEU A C 1
ATOM 1225 O O . LEU A 1 149 ? -10.978 2.026 3.176 1.00 96.06 149 LEU A O 1
ATOM 1229 N N . GLU A 1 150 ? -11.551 -0.148 2.969 1.00 95.94 150 GLU A N 1
ATOM 1230 C CA . GLU A 1 150 ? -12.676 -0.144 3.898 1.00 95.94 150 GLU A CA 1
ATOM 1231 C C . GLU A 1 150 ? -12.542 -1.275 4.903 1.00 95.94 150 GLU A C 1
ATOM 1233 O O . GLU A 1 150 ? -12.122 -2.372 4.543 1.00 95.94 150 GLU A O 1
ATOM 1238 N N . PHE A 1 151 ? -12.908 -1.006 6.152 1.00 95.81 151 PHE A N 1
ATOM 1239 C CA . PHE A 1 151 ? -13.020 -2.024 7.185 1.00 95.81 151 PHE A CA 1
ATOM 1240 C C . PHE A 1 151 ? -13.983 -1.597 8.292 1.00 95.81 151 PHE A C 1
ATOM 1242 O O . PHE A 1 151 ? -14.274 -0.414 8.466 1.00 95.81 151 PHE A O 1
ATOM 1249 N N . TYR A 1 152 ? -14.452 -2.565 9.068 1.00 94.88 152 TYR A N 1
ATOM 1250 C CA . TYR A 1 152 ? -15.302 -2.358 10.231 1.00 94.88 152 TYR A CA 1
ATOM 1251 C C . TYR A 1 152 ? -14.538 -2.619 11.525 1.00 94.88 152 TYR A C 1
ATOM 1253 O O . TYR A 1 152 ? -13.759 -3.567 11.608 1.00 94.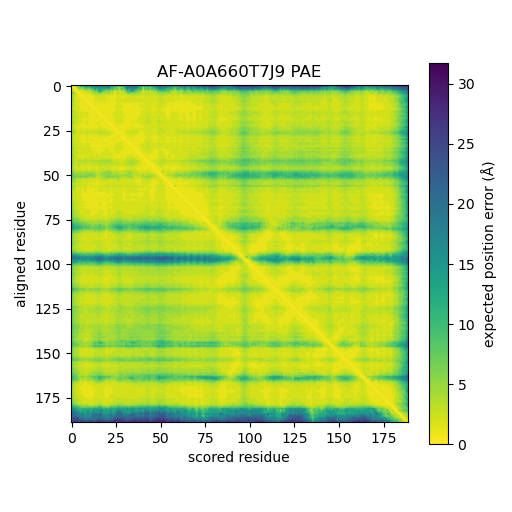88 152 TYR A O 1
ATOM 1261 N N . HIS A 1 153 ? -14.829 -1.816 12.543 1.00 94.19 153 HIS A N 1
ATOM 1262 C CA . HIS A 1 153 ? -14.434 -2.037 13.933 1.00 94.19 153 HIS A CA 1
ATOM 1263 C C . HIS A 1 153 ? -15.628 -1.668 14.822 1.00 94.19 153 HIS A C 1
ATOM 1265 O O . HIS A 1 153 ? -16.204 -0.595 14.645 1.00 94.19 153 HIS A O 1
ATOM 1271 N N . ASP A 1 154 ? -16.056 -2.565 15.714 1.00 90.44 154 ASP A N 1
ATOM 1272 C CA . ASP A 1 154 ? -17.241 -2.400 16.580 1.00 90.44 154 ASP A CA 1
ATOM 1273 C C . ASP A 1 154 ? -18.517 -1.932 15.844 1.00 90.44 154 ASP A C 1
ATOM 1275 O O . ASP A 1 154 ? -19.277 -1.079 16.305 1.00 90.44 154 ASP A O 1
ATOM 1279 N N . GLY A 1 155 ? -18.748 -2.456 14.635 1.00 89.62 155 GLY A N 1
ATOM 1280 C CA . GLY A 1 155 ? -19.901 -2.091 13.800 1.00 89.62 155 GLY A CA 1
ATOM 1281 C C . GLY A 1 155 ? -19.831 -0.692 13.167 1.00 89.62 155 GLY A C 1
ATOM 1282 O O . GLY A 1 155 ? -20.785 -0.269 12.507 1.00 89.62 155 GLY A O 1
ATOM 1283 N N . VAL A 1 156 ? -18.716 0.024 13.331 1.00 94.12 156 VAL A N 1
ATOM 1284 C CA . VAL A 1 156 ? -18.422 1.303 12.676 1.00 94.12 156 VAL A CA 1
ATOM 1285 C C . VAL A 1 156 ? -17.556 1.052 11.443 1.00 94.12 156 VAL A C 1
ATOM 1287 O O . VAL A 1 156 ? -16.507 0.419 11.529 1.00 94.12 156 VAL A O 1
ATOM 1290 N N . LEU A 1 157 ? -17.991 1.567 10.294 1.00 95.31 157 LEU A N 1
ATOM 1291 C CA . LEU A 1 157 ? -17.236 1.557 9.045 1.00 95.31 157 LEU A CA 1
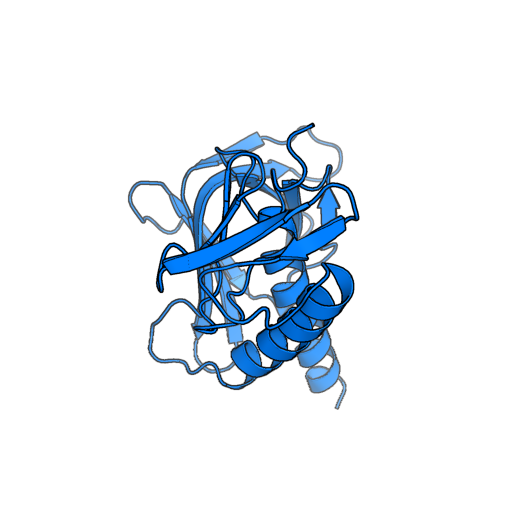ATOM 1292 C C . LEU A 1 157 ? -16.173 2.657 9.076 1.00 95.31 157 LEU A C 1
ATOM 1294 O O . LEU A 1 157 ? -16.480 3.820 9.352 1.00 95.31 157 LEU A O 1
ATOM 1298 N N . TYR A 1 158 ? -14.949 2.298 8.715 1.00 96.75 158 TYR A N 1
ATOM 1299 C CA . TYR A 1 158 ? -13.837 3.195 8.436 1.00 96.75 158 TYR A CA 1
ATOM 1300 C C . TYR A 1 158 ? -13.418 3.020 6.981 1.00 96.75 158 TYR A C 1
ATOM 1302 O O . TYR A 1 158 ? -13.246 1.905 6.496 1.00 96.75 158 TYR A O 1
ATOM 1310 N N . THR A 1 159 ? -13.258 4.133 6.273 1.00 95.81 159 THR A N 1
ATOM 1311 C CA . THR A 1 159 ? -12.825 4.141 4.872 1.00 95.81 159 THR A CA 1
ATOM 1312 C C . THR A 1 159 ? -11.748 5.188 4.668 1.00 95.81 159 THR A C 1
ATOM 1314 O O . THR 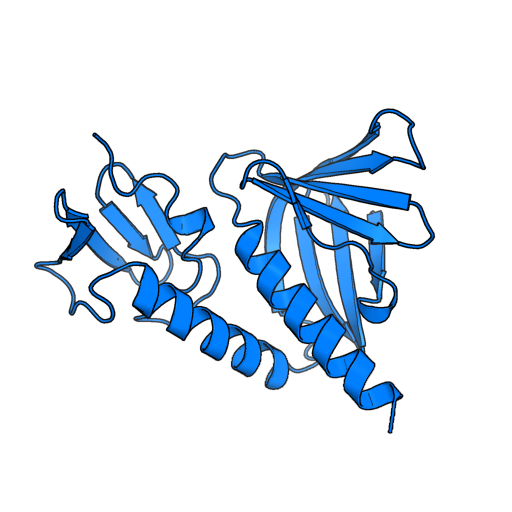A 1 159 ? -11.783 6.267 5.270 1.00 95.81 159 THR A O 1
ATOM 1317 N N . MET A 1 160 ? -10.779 4.881 3.816 1.00 95.88 160 MET A N 1
ATOM 1318 C CA . MET A 1 160 ? -9.691 5.792 3.488 1.00 95.88 160 MET A CA 1
ATOM 1319 C C . MET A 1 160 ? -9.314 5.716 2.025 1.00 95.88 160 MET A C 1
ATOM 1321 O O . MET A 1 160 ? -9.458 4.686 1.371 1.00 95.88 160 MET A O 1
ATOM 1325 N N . LYS A 1 161 ? -8.794 6.829 1.519 1.00 95.06 161 LYS A N 1
ATOM 1326 C CA . LYS A 1 161 ? -8.247 6.929 0.169 1.00 95.06 161 LYS A CA 1
ATOM 1327 C C . LYS A 1 161 ? -7.080 7.895 0.128 1.00 95.06 161 LYS A C 1
ATOM 1329 O O . LYS A 1 161 ? -7.024 8.839 0.921 1.00 95.06 161 LYS A O 1
ATOM 1334 N N . GLY A 1 162 ? -6.204 7.715 -0.852 1.00 93.31 162 GLY A N 1
ATOM 1335 C CA . GLY A 1 162 ? -5.181 8.706 -1.163 1.00 93.31 162 GLY A CA 1
ATOM 1336 C C . GLY A 1 162 ? -5.793 10.037 -1.600 1.00 93.31 162 GLY A C 1
ATOM 1337 O O . GLY A 1 162 ? -6.759 10.071 -2.362 1.00 93.31 162 GLY A O 1
ATOM 1338 N N . LYS A 1 163 ? -5.193 11.151 -1.165 1.00 89.25 163 LYS A N 1
ATOM 1339 C CA . LYS A 1 163 ? -5.427 12.480 -1.759 1.00 89.25 163 LYS A CA 1
ATOM 1340 C C . LYS A 1 163 ? -4.998 12.502 -3.230 1.00 89.25 163 LYS A C 1
ATOM 1342 O O . LYS A 1 163 ? -5.578 13.220 -4.038 1.00 89.25 163 LYS A O 1
ATOM 1347 N N . LEU A 1 164 ? -4.006 11.679 -3.573 1.00 80.94 164 LEU A N 1
ATOM 1348 C CA . LEU A 1 164 ? -3.569 11.402 -4.937 1.00 80.94 164 LEU A CA 1
ATOM 1349 C C . LEU A 1 164 ? -4.046 10.006 -5.355 1.00 80.94 164 LEU A C 1
ATOM 1351 O O . LEU A 1 164 ? -4.048 9.081 -4.543 1.00 80.94 164 LEU A O 1
ATOM 1355 N N . LYS A 1 165 ? -4.354 9.819 -6.644 1.00 79.69 165 LYS A N 1
ATOM 1356 C CA . LYS A 1 165 ? -4.806 8.540 -7.234 1.00 79.69 165 LYS A CA 1
ATOM 1357 C C . LYS A 1 165 ? -3.723 7.440 -7.284 1.00 79.69 165 LYS A C 1
ATOM 1359 O O . LYS A 1 165 ? -3.756 6.584 -8.155 1.00 79.69 165 LYS A O 1
ATOM 1364 N N . LYS A 1 166 ? -2.719 7.474 -6.408 1.00 83.69 166 LYS A N 1
ATOM 1365 C CA . LYS A 1 166 ? -1.540 6.584 -6.427 1.00 83.69 166 LYS A CA 1
ATOM 1366 C C . LYS A 1 166 ? -1.340 5.803 -5.127 1.00 83.69 166 LYS A C 1
ATOM 1368 O O . LYS A 1 166 ? -0.368 5.072 -4.993 1.00 83.69 166 LYS A O 1
ATOM 1373 N N . PHE A 1 167 ? -2.262 5.956 -4.180 1.00 91.06 167 PHE A N 1
ATOM 1374 C CA . PHE A 1 167 ? -2.326 5.133 -2.979 1.00 91.06 167 PHE A CA 1
ATOM 1375 C C . PHE A 1 167 ? -2.644 3.677 -3.338 1.00 91.06 167 PHE A C 1
ATOM 1377 O O . PHE A 1 167 ? -3.582 3.418 -4.092 1.00 91.06 167 PHE A O 1
ATOM 1384 N N . SER A 1 168 ? -1.890 2.732 -2.774 1.00 95.31 168 SER A N 1
ATOM 1385 C CA . SER A 1 168 ? -2.174 1.305 -2.918 1.00 95.31 168 SER A CA 1
ATOM 1386 C C . SER A 1 168 ? -3.051 0.826 -1.765 1.00 95.31 168 SER A C 1
ATOM 1388 O O . SER A 1 168 ? -2.551 0.385 -0.733 1.00 95.31 168 SER A O 1
ATOM 1390 N N . ALA A 1 169 ? -4.372 0.868 -1.954 1.00 95.75 169 ALA A N 1
ATOM 1391 C CA . ALA A 1 169 ? -5.302 0.191 -1.046 1.00 95.75 169 ALA A CA 1
ATOM 1392 C C . ALA A 1 169 ? -5.030 -1.327 -1.005 1.00 95.75 169 ALA A C 1
ATOM 1394 O O . ALA A 1 169 ? -5.199 -1.966 0.029 1.00 95.75 169 ALA A O 1
ATOM 1395 N N . TYR A 1 170 ? -4.536 -1.887 -2.114 1.00 96.31 170 TYR A N 1
ATOM 1396 C CA . TYR A 1 170 ? -4.188 -3.300 -2.251 1.00 96.31 170 TYR A CA 1
ATOM 1397 C C . TYR A 1 170 ? -3.022 -3.740 -1.362 1.00 96.31 170 TYR A C 1
ATOM 1399 O O . TYR A 1 170 ? -3.103 -4.806 -0.758 1.00 96.31 170 TYR A O 1
ATOM 1407 N N . LYS A 1 171 ? -1.994 -2.898 -1.188 1.00 96.94 171 LYS A N 1
ATOM 1408 C CA . LYS A 1 171 ? -0.920 -3.126 -0.206 1.00 96.94 171 LYS A CA 1
ATOM 1409 C C . LYS A 1 171 ? -1.486 -3.381 1.191 1.00 96.94 171 LYS A C 1
ATOM 1411 O O . LYS A 1 171 ? -1.109 -4.349 1.845 1.00 96.94 171 LYS A O 1
ATOM 1416 N N . TRP A 1 172 ? -2.388 -2.506 1.634 1.00 97.31 172 TRP A N 1
ATOM 1417 C CA . TRP A 1 172 ? -2.993 -2.591 2.960 1.00 97.31 172 TRP A CA 1
ATOM 1418 C C . TRP A 1 172 ? -3.958 -3.763 3.086 1.00 97.31 172 TRP A C 1
ATOM 1420 O O . TRP A 1 172 ? -3.923 -4.442 4.104 1.00 97.31 172 TRP A O 1
ATOM 1430 N N . LEU A 1 173 ? -4.763 -4.040 2.054 1.00 96.38 173 LEU A N 1
ATOM 1431 C CA . LEU A 1 173 ? -5.620 -5.225 2.019 1.00 96.38 173 LEU A CA 1
ATOM 1432 C C . LEU A 1 173 ? -4.791 -6.500 2.219 1.00 96.38 173 LEU A C 1
ATOM 1434 O O . LEU A 1 173 ? -5.076 -7.259 3.136 1.00 96.38 173 LEU A O 1
ATOM 1438 N N . ASN A 1 174 ? -3.734 -6.696 1.426 1.00 96.31 174 ASN A N 1
ATOM 1439 C CA . ASN A 1 174 ? -2.893 -7.892 1.513 1.00 96.31 174 ASN A CA 1
ATOM 1440 C C . ASN A 1 174 ? -2.237 -8.039 2.896 1.00 96.31 174 ASN A C 1
ATOM 1442 O O . ASN A 1 174 ? -2.230 -9.134 3.454 1.00 96.31 174 ASN A O 1
ATOM 1446 N N . ALA A 1 175 ? -1.713 -6.944 3.463 1.00 96.50 175 ALA A N 1
ATOM 1447 C CA . ALA A 1 175 ? -1.094 -6.964 4.788 1.00 96.50 175 ALA A CA 1
ATOM 1448 C C . ALA A 1 175 ? -2.105 -7.314 5.891 1.00 96.50 175 ALA A C 1
ATOM 1450 O O . ALA A 1 175 ? -1.866 -8.207 6.701 1.00 96.50 175 ALA A O 1
ATOM 1451 N N . LEU A 1 176 ? -3.249 -6.627 5.911 1.00 95.56 176 LEU A N 1
ATOM 1452 C CA . LEU A 1 176 ? -4.261 -6.809 6.946 1.00 95.56 176 LEU A CA 1
ATOM 1453 C C . LEU A 1 176 ? -4.960 -8.168 6.822 1.00 95.56 176 LEU A C 1
ATOM 1455 O O . LEU A 1 176 ? -5.191 -8.814 7.838 1.00 95.56 176 LEU A O 1
ATOM 1459 N N . GLU A 1 177 ? -5.248 -8.649 5.608 1.00 93.50 177 GLU A N 1
ATOM 1460 C CA . GLU A 1 177 ? -5.794 -9.995 5.417 1.00 93.50 177 GLU A CA 1
ATOM 1461 C C . GLU A 1 177 ? -4.848 -11.076 5.933 1.00 93.50 177 GLU A C 1
ATOM 1463 O O . GLU A 1 177 ? -5.307 -11.999 6.606 1.00 93.50 177 GLU A O 1
ATOM 1468 N N . TYR A 1 178 ? -3.553 -10.971 5.617 1.00 93.81 178 TYR A N 1
ATOM 1469 C CA . TYR A 1 178 ? -2.551 -11.921 6.089 1.00 93.81 178 TYR A CA 1
ATOM 1470 C C . TYR A 1 178 ? -2.545 -11.977 7.622 1.00 93.81 178 TYR A C 1
ATOM 1472 O O . TYR A 1 178 ? -2.717 -13.049 8.199 1.00 93.81 178 TYR A O 1
ATOM 1480 N N . LEU A 1 179 ? -2.459 -10.820 8.283 1.00 92.69 179 LEU A N 1
ATOM 1481 C CA . LEU A 1 179 ? -2.377 -10.761 9.740 1.00 92.69 179 LEU A CA 1
ATOM 1482 C C . LEU A 1 179 ? -3.679 -11.188 10.441 1.00 92.69 179 LEU A C 1
ATOM 1484 O O . LEU A 1 179 ? -3.633 -11.877 11.459 1.00 92.69 179 LEU A O 1
ATOM 1488 N N . VAL A 1 180 ? -4.848 -10.824 9.899 1.00 88.75 180 VAL A N 1
ATOM 1489 C CA . VAL A 1 180 ? -6.148 -11.247 10.451 1.00 88.75 180 VAL A CA 1
ATOM 1490 C C . VAL A 1 180 ? -6.343 -12.760 10.303 1.00 88.75 180 VAL A C 1
ATOM 1492 O O . VAL A 1 180 ? -6.860 -13.393 11.225 1.00 88.75 180 VAL A O 1
ATOM 1495 N N . LYS A 1 181 ? -5.935 -13.354 9.171 1.00 84.31 181 LYS A N 1
ATOM 1496 C CA . LYS A 1 181 ? -6.022 -14.806 8.931 1.00 84.31 181 LYS A CA 1
ATOM 1497 C C . LYS A 1 181 ? -5.049 -15.585 9.822 1.00 84.31 181 LYS A C 1
ATOM 1499 O O . LYS A 1 181 ? -5.488 -16.507 10.505 1.00 84.31 181 LYS A O 1
ATOM 1504 N N . ASP A 1 182 ? -3.772 -15.195 9.857 1.00 77.19 182 ASP A N 1
ATOM 1505 C CA . ASP A 1 182 ? -2.731 -15.860 10.659 1.00 77.19 182 ASP A CA 1
ATOM 1506 C C . ASP A 1 182 ? -3.087 -15.879 12.151 1.00 77.19 182 ASP A C 1
ATOM 1508 O O . ASP A 1 182 ? -3.041 -16.921 12.806 1.00 77.19 182 ASP A O 1
ATOM 1512 N N . LYS A 1 183 ? -3.526 -14.739 12.698 1.00 67.69 183 LYS A N 1
ATOM 1513 C CA . LYS A 1 183 ? -3.838 -14.650 14.127 1.00 67.69 183 LYS A CA 1
ATOM 1514 C C . LYS A 1 183 ? -5.109 -15.411 14.484 1.00 67.69 183 LYS A C 1
ATOM 1516 O O . LYS A 1 183 ? -5.096 -16.142 15.467 1.00 67.69 183 LYS A O 1
ATOM 1521 N N . LYS A 1 184 ? -6.176 -15.337 13.678 1.00 68.31 184 LYS A N 1
ATOM 1522 C CA . LYS A 1 184 ? -7.392 -16.133 13.937 1.00 68.31 184 LYS A CA 1
ATOM 1523 C C . LYS A 1 184 ? -7.125 -17.640 13.918 1.00 68.31 184 LYS A C 1
ATOM 1525 O O . LYS A 1 184 ? -7.751 -18.346 14.697 1.00 68.31 184 LYS A O 1
ATOM 1530 N N . ALA A 1 185 ? -6.185 -18.117 13.101 1.00 62.41 185 ALA A N 1
ATOM 1531 C CA . ALA A 1 185 ? -5.763 -19.517 13.126 1.00 62.41 185 ALA A CA 1
ATOM 1532 C C . ALA A 1 185 ? -5.013 -19.884 14.423 1.00 62.41 185 ALA A C 1
ATOM 1534 O O . ALA A 1 185 ? -5.229 -20.960 14.968 1.00 62.41 185 ALA A O 1
ATOM 1535 N N . LYS A 1 186 ? -4.182 -18.977 14.956 1.00 59.09 186 LYS A N 1
ATOM 1536 C CA . LYS A 1 186 ? -3.420 -19.187 16.203 1.00 59.09 186 LYS A CA 1
ATOM 1537 C C . LYS A 1 186 ? -4.264 -19.124 17.483 1.00 59.09 186 LYS A C 1
ATOM 1539 O O . LYS A 1 186 ? -3.856 -19.705 18.474 1.00 59.09 186 LYS A O 1
ATOM 1544 N N . PHE A 1 187 ? -5.420 -18.451 17.471 1.00 53.56 187 PHE A N 1
ATOM 1545 C CA . PHE A 1 187 ? -6.371 -18.421 18.600 1.00 53.56 187 PHE A CA 1
ATOM 1546 C C . PHE A 1 187 ? -7.380 -19.590 18.598 1.00 53.56 187 PHE A C 1
ATOM 1548 O O . PHE A 1 187 ? -8.208 -19.677 19.501 1.00 53.56 187 PHE A O 1
ATOM 1555 N N . GLN A 1 188 ? -7.355 -20.457 17.579 1.00 47.59 188 GLN A N 1
ATOM 1556 C CA . GLN A 1 188 ? -8.204 -21.656 17.477 1.00 47.59 188 GLN A CA 1
ATOM 1557 C C . GLN A 1 188 ? -7.471 -22.955 17.869 1.00 47.59 188 GLN A C 1
ATOM 1559 O O . GLN A 1 188 ? -8.039 -24.037 17.716 1.00 47.59 188 GLN A O 1
ATOM 1564 N N . LEU A 1 189 ? -6.234 -22.843 18.361 1.00 39.56 189 LEU A N 1
ATOM 1565 C CA . LEU A 1 189 ? -5.393 -23.921 18.893 1.00 39.56 189 LEU A CA 1
ATOM 1566 C C . LEU A 1 189 ? -5.167 -23.695 20.390 1.00 39.56 189 LEU A C 1
ATOM 1568 O O . LEU A 1 189 ? -5.103 -24.709 21.116 1.00 39.56 189 LEU A O 1
#

pLDDT: mean 92.44, std 9.15, range [39.56, 98.5]

Radius of gyration: 17.34 Å; Cα contacts (8 Å, |Δi|>4): 379; chains: 1; bounding box: 46×41×47 Å